Protein AF-A0A418RU78-F1 (afdb_monomer)

Solvent-accessible surface area (backbone atoms only — not comparable to full-atom values): 19069 Å² total; per-residue (Å²): 131,92,77,92,83,62,94,59,47,80,66,52,71,57,47,58,64,77,48,62,51,27,42,76,38,81,75,48,77,46,71,38,56,92,89,46,47,84,44,36,60,86,17,38,39,36,37,33,57,52,68,42,52,57,50,44,40,41,83,82,40,64,95,56,67,65,41,78,52,78,65,73,84,71,69,77,84,53,91,87,51,103,57,94,34,90,76,83,87,88,86,82,75,92,71,96,70,74,86,89,71,68,95,61,75,85,63,74,98,73,79,77,90,80,77,52,92,82,58,61,59,43,71,60,50,31,53,52,53,45,69,73,31,75,91,36,48,67,34,28,37,38,24,63,47,29,64,57,30,39,65,53,48,19,43,43,50,48,20,63,74,73,73,31,46,38,33,41,37,34,23,26,61,59,93,48,32,60,77,42,16,46,44,44,47,52,34,47,19,56,24,45,71,58,83,95,60,49,42,79,32,40,16,24,33,36,39,36,28,35,69,50,62,46,53,52,40,99,84,62,44,75,34,69,89,70,36,69,70,53,53,49,53,51,49,37,48,52,70,64,56,53,79,90,33,50,44,60,56,90,46,97,52,38,59,38,36,44,24,52,55,92,44,43,31,35,30,52,46,74,50,91,100,52,86,32,61,44,37,71,70,58,59,72,68,63,44,66,77,96,55,77,50,63,29,37,41,36,33,18,58,40,70,75,64,50,70,68,57,26,62,76,64,30,44,43,84,34,42,58,58,82,64,57,59,80,105

Radius of gyration: 24.52 Å; Cα contacts (8 Å, |Δi|>4): 554; chains: 1; bounding box: 68×53×75 Å

Secondary structure (DSSP, 8-state):
------TTHHHHHTGGGGSPPEEEEEEEEEEPPTTPPP---SEEEEES-HHHHHHHHHHHHTTT--EEE---------TTSSS-------------PPP---TTTTS-S---SS--TTPPPHHHHHHHHHHHHTT-TT-EEEES--TTTHHHHHHHHHHHHH----EEEEEE-STTIIIIIIHHHHHHHHEE--GGG-EE----EEEEEEEEEESB-TTS-B-GGG-HHHHHHHHHHHTT--TTTB--TT-SS-TTEEEE-SSEEEEE---TTS--EESHHHHHH---TTS--SEEEEEESEE-S-HHHHHHTTEEEEETTTTS---

Mean predicted aligned error: 7.84 Å

Structure (mmCIF, N/CA/C/O backbone):
data_AF-A0A418RU78-F1
#
_entry.id   AF-A0A418RU78-F1
#
loop_
_atom_site.group_PDB
_atom_site.id
_atom_site.type_symbol
_atom_site.label_atom_id
_atom_site.label_alt_id
_atom_site.label_comp_id
_atom_site.label_asym_id
_atom_site.label_entity_id
_atom_site.label_seq_id
_atom_site.pdbx_PDB_ins_code
_atom_site.Cartn_x
_atom_site.Cartn_y
_atom_site.Cartn_z
_atom_site.occupancy
_atom_site.B_iso_or_equiv
_atom_site.auth_seq_id
_atom_site.auth_comp_id
_atom_site.auth_asym_id
_atom_site.auth_atom_id
_atom_site.pdbx_PDB_model_num
ATOM 1 N N . MET A 1 1 ? -22.878 4.378 -14.594 1.00 43.06 1 MET A N 1
ATOM 2 C CA . MET A 1 1 ? -22.692 4.749 -13.176 1.00 43.06 1 MET A CA 1
ATOM 3 C C . MET A 1 1 ? -22.932 6.242 -13.030 1.00 43.06 1 MET A C 1
ATOM 5 O O . MET A 1 1 ? -22.489 6.966 -13.916 1.00 43.06 1 MET A O 1
ATOM 9 N N . PRO A 1 2 ? -23.653 6.705 -11.998 1.00 52.97 2 PRO A N 1
ATOM 10 C CA . PRO A 1 2 ? -23.765 8.133 -11.712 1.00 52.97 2 PRO A CA 1
ATOM 11 C C . PRO A 1 2 ? -22.375 8.720 -11.426 1.00 52.97 2 PRO A C 1
ATOM 13 O O . PRO A 1 2 ? -21.570 8.101 -10.734 1.00 52.97 2 PRO A O 1
ATOM 16 N N . THR A 1 3 ? -22.086 9.898 -11.975 1.00 66.50 3 THR A N 1
ATOM 17 C CA . THR A 1 3 ? -20.833 10.627 -11.750 1.00 66.50 3 THR A CA 1
ATOM 18 C C . THR A 1 3 ? -21.112 11.895 -10.951 1.00 66.50 3 THR A C 1
ATOM 20 O O . THR A 1 3 ? -21.934 12.724 -11.333 1.00 66.50 3 THR A O 1
ATOM 23 N N . LEU A 1 4 ? -20.413 12.061 -9.828 1.00 69.94 4 LEU A N 1
ATOM 24 C CA . LEU A 1 4 ? -20.423 13.309 -9.065 1.00 69.94 4 LEU A CA 1
ATOM 25 C C . LEU A 1 4 ? -19.479 14.312 -9.736 1.00 69.94 4 LEU A C 1
ATOM 27 O O . LEU A 1 4 ? -18.340 13.966 -10.054 1.00 69.94 4 LEU A O 1
ATOM 31 N N . THR A 1 5 ? -19.939 15.543 -9.953 1.00 73.69 5 THR A N 1
ATOM 32 C CA . THR A 1 5 ? -19.136 16.641 -10.515 1.00 73.69 5 THR A CA 1
ATOM 33 C C . THR A 1 5 ? -19.151 17.803 -9.532 1.00 73.69 5 THR A C 1
ATOM 35 O O . THR A 1 5 ? -20.220 18.191 -9.068 1.00 73.69 5 THR A O 1
ATOM 38 N N . TRP A 1 6 ? -17.981 18.349 -9.203 1.00 75.75 6 TRP A N 1
ATOM 39 C CA . TRP A 1 6 ? -17.829 19.488 -8.296 1.00 75.75 6 TRP A CA 1
ATOM 40 C C . TRP A 1 6 ? -16.687 20.397 -8.756 1.00 75.75 6 TRP A C 1
ATOM 42 O O . TRP A 1 6 ? -15.815 19.992 -9.530 1.00 75.75 6 TRP A O 1
ATOM 52 N N . VAL A 1 7 ? -16.702 21.649 -8.294 1.00 71.56 7 VAL A N 1
ATOM 53 C CA . VAL A 1 7 ? -15.685 22.649 -8.643 1.00 71.56 7 VAL A CA 1
ATOM 54 C C . VAL A 1 7 ? -14.315 22.185 -8.148 1.00 71.56 7 VAL A C 1
ATOM 56 O O . VAL A 1 7 ? -14.162 21.808 -6.992 1.00 71.56 7 VAL A O 1
ATOM 59 N N . GLY A 1 8 ? -13.315 22.214 -9.030 1.00 73.38 8 GLY A N 1
ATOM 60 C CA . GLY A 1 8 ? -11.949 21.796 -8.706 1.00 73.38 8 GLY A CA 1
ATOM 61 C C . GLY A 1 8 ? -11.668 20.306 -8.899 1.00 73.38 8 GLY A C 1
ATOM 62 O O . GLY A 1 8 ? -10.500 19.940 -8.857 1.00 73.38 8 GLY A O 1
ATOM 63 N N . LYS A 1 9 ? -12.673 19.466 -9.201 1.00 77.50 9 LYS A N 1
ATOM 64 C CA . LYS A 1 9 ? -12.473 18.029 -9.461 1.00 77.50 9 LYS A CA 1
ATOM 65 C C . LYS A 1 9 ? -11.350 17.779 -10.472 1.00 77.50 9 LYS A C 1
ATOM 67 O O . LYS A 1 9 ? -10.387 17.102 -10.140 1.00 77.50 9 LYS A O 1
ATOM 72 N N . ASP A 1 10 ? -11.411 18.410 -11.643 1.00 76.12 10 ASP A N 1
ATOM 73 C CA . ASP A 1 10 ? -10.406 18.227 -12.704 1.00 76.12 10 ASP A CA 1
ATOM 74 C C . ASP A 1 10 ? -9.008 18.728 -12.308 1.00 76.12 10 ASP A C 1
ATOM 76 O O . ASP A 1 10 ? -8.008 18.224 -12.810 1.00 76.12 10 ASP A O 1
ATOM 80 N N . LYS A 1 11 ? -8.922 19.696 -11.383 1.00 70.50 11 LYS A N 1
ATOM 81 C CA . LYS A 1 11 ? -7.637 20.175 -10.850 1.00 70.50 11 LYS A CA 1
ATOM 82 C C . LYS A 1 11 ? -7.008 19.169 -9.887 1.00 70.50 11 LYS A C 1
ATOM 84 O O . LYS A 1 11 ? -5.790 19.078 -9.829 1.00 70.50 11 LYS A O 1
ATOM 89 N N . VAL A 1 12 ? -7.828 18.427 -9.142 1.00 74.25 12 VAL A N 1
ATOM 90 C CA . VAL A 1 12 ? -7.367 17.426 -8.167 1.00 74.25 12 VAL A CA 1
ATOM 91 C C . VAL A 1 12 ? -7.086 16.079 -8.836 1.00 74.25 12 VAL A C 1
ATOM 93 O O . VAL A 1 12 ? -6.207 15.358 -8.378 1.00 74.25 12 VAL A O 1
ATOM 96 N N . VAL A 1 13 ? -7.765 15.758 -9.948 1.00 75.25 13 VAL A N 1
ATOM 97 C CA . VAL A 1 13 ? -7.607 14.476 -10.667 1.00 75.25 13 VAL A CA 1
ATOM 98 C C . VAL A 1 13 ? -6.154 14.175 -11.026 1.00 75.25 13 VAL A C 1
ATOM 100 O O . VAL A 1 13 ? -5.767 13.021 -10.929 1.00 75.25 13 VAL A O 1
ATOM 103 N N . ASN A 1 14 ? -5.349 15.181 -11.378 1.00 78.12 14 ASN A N 1
ATOM 104 C CA . ASN A 1 14 ? -3.932 14.977 -11.700 1.00 78.12 14 ASN A CA 1
ATOM 105 C C . ASN A 1 14 ? -2.986 15.344 -10.551 1.00 78.12 14 ASN A C 1
ATOM 107 O O . ASN A 1 14 ? -1.795 15.090 -10.658 1.00 78.12 14 ASN A O 1
ATOM 111 N N . HIS A 1 15 ? -3.481 15.912 -9.448 1.00 81.25 15 HIS A N 1
ATOM 112 C CA . HIS A 1 15 ? -2.612 16.397 -8.373 1.00 81.25 15 HIS A CA 1
ATOM 113 C C . HIS A 1 15 ? -1.796 15.272 -7.724 1.00 81.25 15 HIS A C 1
ATOM 115 O O . HIS A 1 15 ? -0.671 15.495 -7.291 1.00 81.25 15 HIS A O 1
ATOM 121 N N . HIS A 1 16 ? -2.315 14.037 -7.720 1.00 80.81 16 HIS A N 1
ATOM 122 C CA . HIS A 1 16 ? -1.546 12.891 -7.236 1.00 80.81 16 HIS A CA 1
ATOM 123 C C . HIS A 1 16 ? -0.235 12.691 -8.010 1.00 80.81 16 HIS A C 1
ATOM 125 O O . HIS A 1 16 ? 0.692 12.132 -7.438 1.00 80.81 16 HIS A O 1
ATOM 131 N N . GLN A 1 17 ? -0.130 13.127 -9.270 1.00 82.69 17 GLN A N 1
ATOM 132 C CA . GLN A 1 17 ? 1.089 12.996 -10.079 1.00 82.69 17 GLN A CA 1
ATOM 133 C C . GLN A 1 17 ? 2.238 13.859 -9.541 1.00 82.69 17 GLN A C 1
ATOM 135 O O . GLN A 1 17 ? 3.401 13.523 -9.753 1.00 82.69 17 GLN A O 1
ATOM 140 N N . ASP A 1 18 ? 1.913 14.930 -8.813 1.00 85.75 18 ASP A N 1
ATOM 141 C CA . ASP A 1 18 ? 2.891 15.815 -8.179 1.00 85.75 18 ASP A CA 1
ATOM 142 C C . ASP A 1 18 ? 3.356 15.283 -6.811 1.00 85.75 18 ASP A C 1
ATOM 144 O O . ASP A 1 18 ? 4.341 15.769 -6.254 1.00 85.75 18 ASP A O 1
ATOM 148 N N . VAL A 1 19 ? 2.652 14.291 -6.250 1.00 90.38 19 VAL A N 1
ATOM 149 C CA . VAL A 1 19 ? 2.972 13.704 -4.945 1.00 90.38 19 VAL A CA 1
ATOM 150 C C . VAL A 1 19 ? 4.076 12.659 -5.125 1.00 90.38 19 VAL A C 1
ATOM 152 O O . VAL A 1 19 ? 3.855 11.653 -5.813 1.00 90.38 19 VAL A O 1
ATOM 155 N N . PRO A 1 20 ? 5.256 12.841 -4.506 1.00 92.19 20 PRO A N 1
ATOM 156 C CA . PRO A 1 20 ? 6.337 11.879 -4.623 1.00 92.19 20 PRO A CA 1
ATOM 157 C C . PRO A 1 20 ? 5.942 10.561 -3.959 1.00 92.19 20 PRO A C 1
ATOM 159 O O . PRO A 1 20 ? 5.418 10.532 -2.845 1.00 92.19 20 PRO A O 1
ATOM 162 N N . PHE A 1 21 ? 6.248 9.448 -4.619 1.00 94.75 21 PHE A N 1
ATOM 163 C CA . PHE A 1 21 ? 6.181 8.155 -3.957 1.00 94.75 21 PHE A CA 1
ATOM 164 C C . PHE A 1 21 ? 7.319 8.057 -2.938 1.00 94.75 21 PHE A C 1
ATOM 166 O O . PHE A 1 21 ? 8.500 8.118 -3.302 1.00 94.75 21 PHE A O 1
ATOM 173 N N . LYS A 1 22 ? 6.950 7.874 -1.671 1.00 95.75 22 LYS A N 1
ATOM 174 C CA . LYS A 1 22 ? 7.872 7.620 -0.564 1.00 95.75 22 LYS A CA 1
ATOM 175 C C . LYS A 1 22 ? 7.709 6.203 -0.040 1.00 95.75 22 LYS A C 1
ATOM 177 O O . LYS A 1 22 ? 6.658 5.588 -0.195 1.00 95.75 22 LYS A O 1
ATOM 182 N N . VAL A 1 23 ? 8.753 5.662 0.564 1.00 95.31 23 VAL A N 1
ATOM 183 C CA . VAL A 1 23 ? 8.704 4.314 1.145 1.00 95.31 23 VAL A CA 1
ATOM 184 C C . VAL A 1 23 ? 8.006 4.331 2.502 1.00 95.31 23 VAL A C 1
ATOM 186 O O . VAL A 1 23 ? 8.159 5.289 3.253 1.00 95.31 23 VAL A O 1
ATOM 189 N N . LEU A 1 24 ? 7.280 3.267 2.851 1.00 95.81 24 LEU A N 1
ATOM 190 C CA . LEU A 1 24 ? 6.833 3.061 4.232 1.00 95.81 24 LEU A CA 1
ATOM 191 C C . LEU A 1 24 ? 7.967 2.407 5.026 1.00 95.81 24 LEU A C 1
ATOM 193 O O . LEU A 1 24 ? 8.438 1.331 4.656 1.00 95.81 24 LEU A O 1
ATOM 197 N N . ARG A 1 25 ? 8.404 3.044 6.113 1.00 95.12 25 ARG A N 1
ATOM 198 C CA . ARG A 1 25 ? 9.405 2.494 7.033 1.00 95.12 25 ARG A CA 1
ATOM 199 C C . ARG A 1 25 ? 8.704 1.792 8.192 1.00 95.12 25 ARG A C 1
ATOM 201 O O . ARG A 1 25 ? 7.966 2.457 8.912 1.00 95.12 25 ARG A O 1
ATOM 208 N N . PRO A 1 26 ? 8.881 0.474 8.374 1.00 95.81 26 PRO A N 1
ATOM 209 C CA . PRO A 1 26 ? 8.340 -0.213 9.539 1.00 95.81 26 PRO A CA 1
ATOM 210 C C . PRO A 1 26 ? 9.103 0.222 10.795 1.00 95.81 26 PRO A C 1
ATOM 212 O O . PRO A 1 26 ? 10.327 0.122 10.835 1.00 95.81 26 PRO A O 1
ATOM 215 N N . GLU A 1 27 ? 8.384 0.674 11.819 1.00 97.56 27 GLU A N 1
ATOM 216 C CA . GLU A 1 27 ? 8.967 1.095 13.101 1.00 97.56 27 GLU A CA 1
ATOM 217 C C . GLU A 1 27 ? 8.737 0.057 14.198 1.00 97.56 27 GLU A C 1
ATOM 219 O O . GLU A 1 27 ? 9.629 -0.248 14.989 1.00 97.56 27 GLU A O 1
ATOM 224 N N . SER A 1 28 ? 7.522 -0.491 14.276 1.00 97.94 28 SER A N 1
ATOM 225 C CA . SER A 1 28 ? 7.179 -1.479 15.296 1.00 97.94 28 SER A CA 1
ATOM 226 C C . SER A 1 28 ? 6.042 -2.390 14.858 1.00 97.94 28 SER A C 1
ATOM 228 O O . SER A 1 28 ? 5.230 -2.040 14.006 1.00 97.94 28 SER A O 1
ATOM 230 N N . HIS A 1 29 ? 5.992 -3.560 15.485 1.00 98.12 29 HIS A N 1
ATOM 231 C CA . HIS A 1 29 ? 4.898 -4.511 15.379 1.00 98.12 29 HIS A CA 1
ATOM 232 C C . HIS A 1 29 ? 4.256 -4.679 16.755 1.00 98.12 29 HIS A C 1
ATOM 234 O O . HIS A 1 29 ? 4.966 -4.752 17.764 1.00 98.12 29 HIS A O 1
ATOM 240 N N . PHE A 1 30 ? 2.930 -4.751 16.806 1.00 98.44 30 PHE A N 1
ATOM 241 C CA . PHE A 1 30 ? 2.191 -5.014 18.031 1.00 98.44 30 PHE A CA 1
ATOM 242 C C . PHE A 1 30 ? 1.217 -6.171 17.840 1.00 98.44 30 PHE A C 1
ATOM 244 O O . PHE A 1 30 ? 0.259 -6.053 17.077 1.00 98.44 30 PHE A O 1
ATOM 251 N N . ASP A 1 31 ? 1.423 -7.241 18.602 1.00 98.06 31 ASP A N 1
ATOM 252 C CA . ASP A 1 31 ? 0.522 -8.387 18.695 1.00 98.06 31 ASP A CA 1
ATOM 253 C C . ASP A 1 31 ? -0.291 -8.357 19.989 1.00 98.06 31 ASP A C 1
ATOM 255 O O . ASP A 1 31 ? 0.160 -7.881 21.036 1.00 98.06 31 ASP A O 1
ATOM 259 N N . ALA A 1 32 ? -1.485 -8.942 19.933 1.00 97.25 32 ALA A N 1
ATOM 260 C CA . ALA A 1 32 ? -2.265 -9.209 21.126 1.00 97.25 32 ALA A CA 1
ATOM 261 C C . ALA A 1 32 ? -1.512 -10.118 22.118 1.00 97.25 32 ALA A C 1
ATOM 263 O O . ALA A 1 32 ? -0.831 -11.058 21.701 1.00 97.25 32 ALA A O 1
ATOM 264 N N . PRO A 1 33 ? -1.688 -9.914 23.439 1.00 96.06 33 PRO A N 1
ATOM 265 C CA . PRO A 1 33 ? -1.160 -10.827 24.448 1.00 96.06 33 PRO A CA 1
ATOM 266 C C . PRO A 1 33 ? -1.612 -12.276 24.223 1.00 96.06 33 PRO A C 1
ATOM 268 O O . PRO A 1 33 ? -2.732 -12.519 23.762 1.00 96.06 33 PRO A O 1
ATOM 271 N N . GLU A 1 34 ? -0.781 -13.245 24.611 1.00 94.50 34 GLU A N 1
ATOM 272 C CA . GLU A 1 34 ? -1.108 -14.669 24.494 1.00 94.50 34 GLU A CA 1
ATOM 273 C C . GLU A 1 34 ? -2.451 -14.997 25.174 1.00 94.50 34 GLU A C 1
ATOM 275 O O . GLU A 1 34 ? -2.742 -14.543 26.282 1.00 94.50 34 GLU A O 1
ATOM 280 N N . GLY A 1 35 ? -3.286 -15.783 24.491 1.00 92.44 35 GLY A N 1
ATOM 281 C CA . GLY A 1 35 ? -4.627 -16.140 24.963 1.00 92.44 35 GLY A CA 1
ATOM 282 C C . GLY A 1 35 ? -5.706 -15.080 24.712 1.00 92.44 35 GLY A C 1
ATOM 283 O O . GLY A 1 35 ? -6.854 -15.293 25.106 1.00 92.44 35 GLY A O 1
ATOM 284 N N . SER A 1 36 ? -5.376 -13.965 24.050 1.00 94.19 36 SER A N 1
ATOM 285 C CA . SER A 1 36 ? -6.378 -13.015 23.548 1.00 94.19 36 SER A CA 1
ATOM 286 C C . SER A 1 36 ? -7.269 -13.649 22.468 1.00 94.19 36 SER A C 1
ATOM 288 O O . SER A 1 36 ? -6.851 -14.614 21.820 1.00 94.19 36 SER A O 1
ATOM 290 N N . PRO A 1 37 ? -8.488 -13.121 22.240 1.00 94.44 37 PRO A N 1
ATOM 291 C CA . PRO A 1 37 ? -9.333 -13.567 21.137 1.00 94.44 37 PRO A CA 1
ATOM 292 C C . PRO A 1 37 ? -8.608 -13.493 19.789 1.00 94.44 37 PRO A C 1
ATOM 294 O O . PRO A 1 37 ? -7.774 -12.617 19.563 1.00 94.44 37 PRO A O 1
ATOM 297 N N . VAL A 1 38 ? -8.944 -14.402 18.874 1.00 95.62 38 VAL A N 1
ATOM 298 C CA . VAL A 1 38 ? -8.463 -14.309 17.490 1.00 95.62 38 VAL A CA 1
ATOM 299 C C . VAL A 1 38 ? -9.147 -13.119 16.820 1.00 95.62 38 VAL A C 1
ATOM 301 O O . VAL A 1 38 ? -10.363 -12.970 16.913 1.00 95.62 38 VAL A O 1
ATOM 304 N N . ASN A 1 39 ? -8.365 -12.291 16.136 1.00 97.62 39 ASN A N 1
ATOM 305 C CA . ASN A 1 39 ? -8.850 -11.171 15.338 1.00 97.62 39 ASN A CA 1
ATOM 306 C C . ASN A 1 39 ? -7.898 -10.949 14.153 1.00 97.62 39 ASN A C 1
ATOM 308 O O . ASN A 1 39 ? -6.926 -11.691 13.986 1.00 97.62 39 ASN A O 1
ATOM 312 N N . SER A 1 40 ? -8.173 -9.939 13.333 1.00 97.19 40 SER A N 1
ATOM 313 C CA . SER A 1 40 ? -7.387 -9.667 12.138 1.00 97.19 40 SER A CA 1
ATOM 314 C C . SER A 1 40 ? -5.944 -9.272 12.447 1.00 97.19 40 SER A C 1
ATOM 316 O O . SER A 1 40 ? -5.643 -8.574 13.419 1.00 97.19 40 SER A O 1
ATOM 318 N N . THR A 1 41 ? -5.048 -9.721 11.574 1.00 96.06 41 THR A N 1
ATOM 319 C CA . THR A 1 41 ? -3.624 -9.378 11.559 1.00 96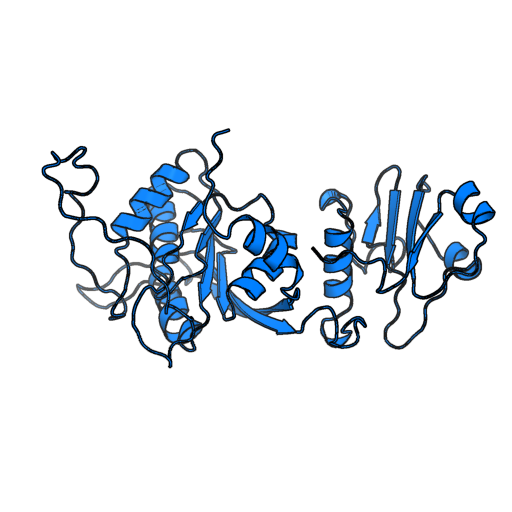.06 41 THR A CA 1
ATOM 320 C C . THR A 1 41 ? -3.275 -8.648 10.261 1.00 96.06 41 THR A C 1
ATOM 322 O O . THR A 1 41 ? -4.065 -8.615 9.309 1.00 96.06 41 THR A O 1
ATOM 325 N N . GLY A 1 42 ? -2.098 -8.018 10.217 1.00 95.44 42 GLY A N 1
ATOM 326 C CA . GLY A 1 42 ? -1.679 -7.204 9.071 1.00 95.44 42 GLY A CA 1
ATOM 327 C C . GLY A 1 42 ? -2.475 -5.903 8.933 1.00 95.44 42 GLY A C 1
ATOM 328 O O . GLY A 1 42 ? -2.659 -5.406 7.819 1.00 95.44 42 GLY A O 1
ATOM 329 N N . ASN A 1 43 ? -2.990 -5.381 10.050 1.00 98.44 43 ASN A N 1
ATOM 330 C CA . ASN A 1 43 ? -3.511 -4.021 10.119 1.00 98.44 43 ASN A CA 1
ATOM 331 C C . ASN A 1 43 ? -2.355 -3.016 10.120 1.00 98.44 43 ASN A C 1
ATOM 333 O O . ASN A 1 43 ? -1.247 -3.350 10.540 1.00 98.44 43 ASN A O 1
ATOM 337 N N . ARG A 1 44 ? -2.607 -1.779 9.684 1.00 98.56 44 ARG A N 1
ATOM 338 C CA . ARG A 1 44 ? -1.560 -0.752 9.590 1.00 98.56 44 ARG A CA 1
ATOM 339 C C . ARG A 1 44 ? -1.957 0.551 10.256 1.00 98.56 44 ARG A C 1
ATOM 341 O O . ARG A 1 44 ? -3.093 1.001 10.118 1.00 98.56 44 ARG A O 1
ATOM 348 N N . ILE A 1 45 ? -0.987 1.171 10.916 1.00 98.62 45 ILE A N 1
ATOM 349 C CA . ILE A 1 45 ? -1.025 2.575 11.325 1.00 98.62 45 ILE A CA 1
ATOM 350 C C . ILE A 1 45 ? 0.187 3.250 10.694 1.00 98.62 45 ILE A C 1
ATOM 352 O O . ILE A 1 45 ? 1.303 2.758 10.833 1.00 98.62 45 ILE A O 1
ATOM 356 N N . ILE A 1 46 ? -0.030 4.337 9.966 1.00 98.56 46 ILE A N 1
ATOM 357 C CA . ILE A 1 46 ? 1.012 5.057 9.238 1.00 98.56 46 ILE A CA 1
ATOM 358 C C . ILE A 1 46 ? 1.075 6.476 9.781 1.00 98.56 46 ILE A C 1
ATOM 360 O O . ILE A 1 46 ? 0.082 7.201 9.744 1.00 98.56 46 ILE A O 1
ATOM 364 N N . HIS A 1 47 ? 2.249 6.864 10.267 1.00 98.19 47 HIS A N 1
ATOM 365 C CA . HIS A 1 47 ? 2.544 8.223 10.687 1.00 98.19 47 HIS A CA 1
ATOM 366 C C . HIS A 1 47 ? 3.192 9.017 9.558 1.00 98.19 47 HIS A C 1
ATOM 368 O O . HIS A 1 47 ? 4.305 8.709 9.122 1.00 98.19 47 HIS A O 1
ATOM 374 N N . GLY A 1 48 ? 2.496 10.048 9.092 1.00 95.81 48 GLY A N 1
ATOM 375 C CA . GLY A 1 48 ? 3.015 10.998 8.116 1.00 95.81 48 GLY A CA 1
ATOM 376 C C . GLY A 1 48 ? 1.918 11.664 7.300 1.00 95.81 48 GLY A C 1
ATOM 377 O O . GLY A 1 48 ? 0.734 11.517 7.594 1.00 95.81 48 GLY A O 1
ATOM 378 N N . ASP A 1 49 ? 2.326 12.412 6.276 1.00 93.75 49 ASP A N 1
ATOM 379 C CA . ASP A 1 49 ? 1.391 13.125 5.410 1.00 93.75 49 ASP A CA 1
ATOM 380 C C . ASP A 1 49 ? 0.419 12.166 4.704 1.00 93.75 49 ASP A C 1
ATOM 382 O O . ASP A 1 49 ? 0.800 11.099 4.213 1.00 93.75 49 ASP A O 1
ATOM 386 N N . ASN A 1 50 ? -0.846 12.577 4.621 1.00 92.12 50 ASN A N 1
ATOM 387 C CA . ASN A 1 50 ? -1.917 11.742 4.091 1.00 92.12 50 ASN A CA 1
ATOM 388 C C . ASN A 1 50 ? -1.720 11.407 2.614 1.00 92.12 50 ASN A C 1
ATOM 390 O O . ASN A 1 50 ? -1.949 10.267 2.214 1.00 92.12 50 ASN A O 1
ATOM 394 N N . LEU A 1 51 ? -1.318 12.377 1.789 1.00 91.25 51 LEU A N 1
ATOM 395 C CA . LEU A 1 51 ? -1.131 12.148 0.358 1.00 91.25 51 LEU A CA 1
ATOM 396 C C . LEU A 1 51 ? 0.086 11.263 0.115 1.00 91.25 51 LEU A C 1
ATOM 398 O O . LEU A 1 51 ? 0.000 10.342 -0.697 1.00 91.25 51 LEU A O 1
ATOM 402 N N . GLU A 1 52 ? 1.178 11.496 0.842 1.00 94.44 52 GLU A N 1
ATOM 403 C CA . GLU A 1 52 ? 2.378 10.659 0.767 1.00 94.44 52 GLU A CA 1
ATOM 404 C C . GLU A 1 52 ? 2.071 9.215 1.191 1.00 94.44 52 GLU A C 1
ATOM 406 O O . GLU A 1 52 ? 2.370 8.285 0.448 1.00 94.44 52 GLU A O 1
ATOM 411 N N . ALA A 1 53 ? 1.381 9.013 2.316 1.00 96.19 53 ALA A N 1
ATOM 412 C CA . ALA A 1 53 ? 0.981 7.687 2.787 1.00 96.19 53 ALA A CA 1
ATOM 413 C C . ALA A 1 53 ? 0.041 6.969 1.807 1.00 96.19 53 ALA A C 1
ATOM 415 O O . ALA A 1 53 ? 0.256 5.800 1.479 1.00 96.19 53 ALA A O 1
ATOM 416 N N . LEU A 1 54 ? -0.981 7.664 1.295 1.00 94.81 54 LEU A N 1
ATOM 417 C CA . LEU A 1 54 ? -1.891 7.117 0.286 1.00 94.81 54 LEU A CA 1
ATOM 418 C C . LEU A 1 54 ? -1.138 6.714 -0.985 1.00 94.81 54 LEU A C 1
ATOM 420 O O . LEU A 1 54 ? -1.426 5.663 -1.560 1.00 94.81 54 LEU A O 1
ATOM 424 N N . LYS A 1 55 ? -0.145 7.509 -1.393 1.00 93.75 55 LYS A N 1
ATOM 425 C CA . LYS A 1 55 ? 0.721 7.208 -2.533 1.00 93.75 55 LYS A CA 1
ATOM 426 C C . LYS A 1 55 ? 1.524 5.932 -2.320 1.00 93.75 55 LYS A C 1
ATOM 428 O O . LYS A 1 55 ? 1.572 5.079 -3.207 1.00 93.75 55 LYS A O 1
ATOM 433 N N . SER A 1 56 ? 2.118 5.789 -1.139 1.00 95.31 56 SER A N 1
ATOM 434 C CA . SER A 1 56 ? 2.931 4.635 -0.757 1.00 95.31 56 SER A CA 1
ATOM 435 C C . SER A 1 56 ? 2.138 3.330 -0.685 1.00 95.31 56 SER A C 1
ATOM 437 O O . SER A 1 56 ? 2.710 2.254 -0.847 1.00 95.31 56 SER A O 1
ATOM 439 N N . LEU A 1 57 ? 0.825 3.405 -0.452 1.00 95.44 57 LEU A N 1
ATOM 440 C CA . LEU A 1 57 ? -0.057 2.240 -0.356 1.00 95.44 57 LEU A CA 1
ATOM 441 C C . LEU A 1 57 ? -0.448 1.647 -1.716 1.00 95.44 57 LEU A C 1
ATOM 443 O O . LEU A 1 57 ? -0.865 0.489 -1.760 1.00 95.44 57 LEU A O 1
ATOM 447 N N . LEU A 1 58 ? -0.323 2.403 -2.813 1.00 93.38 58 LEU A N 1
ATOM 448 C CA . LEU A 1 58 ? -0.803 1.997 -4.139 1.00 93.38 58 LEU A CA 1
ATOM 449 C C . LEU A 1 58 ? -0.274 0.623 -4.600 1.00 93.38 58 LEU A C 1
ATOM 451 O O . LEU A 1 58 ? -1.114 -0.218 -4.928 1.00 93.38 58 LEU A O 1
ATOM 455 N N . PRO A 1 59 ? 1.040 0.313 -4.515 1.00 90.94 59 PRO A N 1
ATOM 456 C CA . PRO A 1 59 ? 1.567 -0.982 -4.947 1.00 90.94 59 PRO A CA 1
ATOM 457 C C . PRO A 1 59 ? 0.892 -2.193 -4.308 1.00 90.94 59 PRO A C 1
ATOM 459 O O . PRO A 1 59 ? 0.752 -3.249 -4.923 1.00 90.94 59 PRO A O 1
ATOM 462 N N . GLU A 1 60 ? 0.447 -2.045 -3.062 1.00 91.19 60 GLU A N 1
ATOM 463 C CA . GLU A 1 60 ? -0.139 -3.142 -2.308 1.00 91.19 60 GLU A CA 1
ATOM 464 C C . GLU A 1 60 ? -1.669 -3.111 -2.291 1.00 91.19 60 GLU A C 1
ATOM 466 O O . GLU A 1 60 ? -2.288 -4.178 -2.294 1.00 91.19 60 GLU A O 1
ATOM 471 N N . PHE A 1 61 ? -2.294 -1.931 -2.288 1.00 93.88 61 PHE A N 1
ATOM 472 C CA . PHE A 1 61 ? -3.722 -1.766 -1.993 1.00 93.88 61 PHE A CA 1
ATOM 473 C C . PHE A 1 61 ? -4.556 -1.155 -3.123 1.00 93.88 61 PHE A C 1
ATOM 475 O O . PHE A 1 61 ? -5.773 -1.025 -2.948 1.00 93.88 61 PHE A O 1
ATOM 482 N N . GLU A 1 62 ? -3.968 -0.822 -4.278 1.00 91.44 62 GLU A N 1
ATOM 483 C CA . GLU A 1 62 ? -4.735 -0.346 -5.434 1.00 91.44 62 GLU A CA 1
ATOM 484 C C . GLU A 1 62 ? -5.873 -1.325 -5.778 1.00 91.44 62 GLU A C 1
ATOM 486 O O . GLU A 1 62 ? -5.678 -2.534 -5.911 1.00 91.44 62 GLU A O 1
ATOM 491 N N . GLY A 1 63 ? -7.101 -0.801 -5.846 1.00 91.44 63 GLY A N 1
ATOM 492 C CA . GLY A 1 63 ? -8.307 -1.584 -6.130 1.00 91.44 63 GLY A CA 1
ATOM 493 C C . GLY A 1 63 ? -8.748 -2.561 -5.029 1.00 91.44 63 GLY A C 1
ATOM 494 O O . GLY A 1 63 ? -9.739 -3.263 -5.226 1.00 91.44 63 GLY A O 1
ATOM 495 N N . LYS A 1 64 ? -8.060 -2.621 -3.877 1.00 93.19 64 LYS A N 1
ATOM 496 C CA . LYS A 1 64 ? -8.359 -3.575 -2.786 1.00 93.19 64 LYS A CA 1
ATOM 497 C C . LYS A 1 64 ? -9.104 -2.963 -1.599 1.00 93.19 64 LYS A C 1
ATOM 499 O O . LYS A 1 64 ? -9.669 -3.707 -0.801 1.00 93.19 64 LYS A O 1
ATOM 504 N N . VAL A 1 65 ? -9.105 -1.637 -1.455 1.00 94.50 65 VAL A N 1
ATOM 505 C CA . VAL A 1 65 ? -9.804 -0.946 -0.357 1.00 94.50 65 VAL A CA 1
ATOM 506 C C . VAL A 1 65 ? -11.318 -0.999 -0.576 1.00 94.50 65 VAL A C 1
ATOM 508 O O . VAL A 1 65 ? -11.814 -0.600 -1.627 1.00 94.50 65 VAL A O 1
ATOM 511 N N . ASN A 1 66 ? -12.059 -1.485 0.422 1.00 93.75 66 ASN A N 1
ATOM 512 C CA . ASN A 1 66 ? -13.509 -1.679 0.337 1.00 93.75 66 ASN A CA 1
ATOM 513 C C . ASN A 1 66 ? -14.304 -0.519 0.940 1.00 93.75 66 ASN A C 1
ATOM 515 O O . ASN A 1 66 ? -15.409 -0.233 0.489 1.00 93.75 66 ASN A O 1
ATOM 519 N N . CYS A 1 67 ? -13.754 0.139 1.959 1.00 91.62 67 CYS A N 1
ATOM 520 C CA . CYS A 1 67 ? -14.367 1.289 2.608 1.00 91.62 67 CYS A CA 1
ATOM 521 C C . CYS A 1 67 ? -13.299 2.348 2.855 1.00 91.62 67 CYS A C 1
ATOM 523 O O . CYS A 1 67 ? -12.262 2.046 3.438 1.00 91.62 67 CYS A O 1
ATOM 525 N N . ILE A 1 68 ? -13.576 3.583 2.444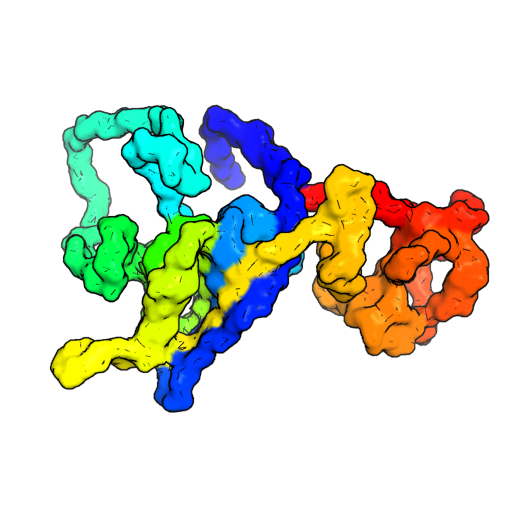 1.00 91.06 68 ILE A N 1
ATOM 526 C CA . ILE A 1 68 ? -12.782 4.752 2.812 1.00 91.06 68 ILE A CA 1
ATOM 527 C C . ILE A 1 68 ? -13.670 5.622 3.695 1.00 91.06 68 ILE A C 1
ATOM 529 O O . ILE A 1 68 ? -14.687 6.136 3.228 1.00 91.06 68 ILE A O 1
ATOM 533 N N . TYR A 1 69 ? -13.303 5.753 4.965 1.00 85.44 69 TYR A N 1
ATOM 534 C CA . TYR A 1 69 ? -13.908 6.719 5.873 1.00 85.44 69 TYR A CA 1
ATOM 535 C C . TYR A 1 69 ? -12.974 7.923 5.980 1.00 85.44 69 TYR A C 1
ATOM 537 O O . TYR A 1 69 ? -11.775 7.754 6.165 1.00 85.44 69 TYR A O 1
ATOM 545 N N . ILE A 1 70 ? -13.510 9.132 5.830 1.00 82.81 70 ILE A N 1
ATOM 546 C CA . ILE A 1 70 ? -12.742 10.367 5.990 1.00 82.81 70 ILE A CA 1
ATOM 547 C C . ILE A 1 70 ? -13.534 11.346 6.847 1.00 82.81 70 ILE A C 1
ATOM 549 O O . ILE A 1 70 ? -14.706 11.610 6.579 1.00 82.81 70 ILE A O 1
ATOM 553 N N . ASP A 1 71 ? -12.874 11.897 7.858 1.00 79.56 71 ASP A N 1
ATOM 554 C CA . ASP A 1 71 ? -13.362 13.029 8.642 1.00 79.56 71 ASP A CA 1
ATOM 555 C C . ASP A 1 71 ? -12.249 14.077 8.756 1.00 79.56 71 ASP A C 1
ATOM 557 O O . ASP A 1 71 ? -11.559 14.160 9.772 1.00 79.56 71 ASP A O 1
ATOM 561 N N . PRO A 1 72 ? -11.994 14.833 7.678 1.00 71.62 72 PRO A N 1
ATOM 562 C CA . PRO A 1 72 ? -10.950 15.842 7.698 1.00 71.62 72 PRO A CA 1
ATOM 563 C C . PRO A 1 72 ? -11.328 17.002 8.635 1.00 71.62 72 PRO A C 1
ATOM 565 O O . PRO A 1 72 ? -12.513 17.320 8.784 1.00 71.62 72 PRO A O 1
ATOM 568 N N . PRO A 1 73 ? -10.342 17.675 9.255 1.00 64.06 73 PRO A N 1
ATOM 569 C CA . PRO A 1 73 ? -10.607 18.854 10.065 1.00 64.06 73 PRO A CA 1
ATOM 570 C C . PRO A 1 73 ? -11.163 19.969 9.171 1.00 64.06 73 PRO A C 1
ATOM 572 O O . PRO A 1 73 ? -10.555 20.343 8.169 1.00 64.06 73 PRO A O 1
ATOM 575 N N . TYR A 1 74 ? -12.330 20.501 9.529 1.00 57.12 74 TYR A N 1
ATOM 576 C CA . TYR A 1 74 ? -12.944 21.629 8.832 1.00 57.12 74 TYR A CA 1
ATOM 577 C C . TYR A 1 74 ? -13.053 22.846 9.754 1.00 57.12 74 TYR A C 1
ATOM 579 O O . TYR A 1 74 ? -13.583 22.741 10.861 1.00 57.12 74 TYR A O 1
ATOM 587 N N . ASN A 1 75 ? -12.693 24.019 9.220 1.00 51.25 75 ASN A N 1
ATOM 588 C CA . ASN A 1 75 ? -13.155 25.331 9.683 1.00 51.25 75 ASN A CA 1
ATOM 589 C C . ASN A 1 75 ? -12.800 25.685 11.144 1.00 51.25 75 ASN A C 1
ATOM 591 O O . ASN A 1 75 ? -13.624 26.235 11.877 1.00 51.25 75 ASN A O 1
ATOM 595 N N . THR A 1 76 ? -11.580 25.372 11.575 1.00 54.09 76 THR A N 1
ATOM 596 C CA . THR A 1 76 ? -11.032 25.743 12.886 1.00 54.09 76 THR A CA 1
ATOM 597 C C . THR A 1 76 ? -10.546 27.194 12.929 1.00 54.09 76 THR A C 1
ATOM 599 O O . THR A 1 76 ? -10.497 27.784 14.008 1.00 54.09 76 THR A O 1
ATOM 602 N N . GLY A 1 77 ? -10.208 27.785 11.771 1.00 49.84 77 GLY A N 1
ATOM 603 C CA . GLY A 1 77 ? -9.689 29.154 11.672 1.00 49.84 77 GLY A CA 1
ATOM 604 C C . GLY A 1 77 ? -8.296 29.333 12.288 1.00 49.84 77 GLY A C 1
ATOM 605 O O . GLY A 1 77 ? -7.859 30.466 12.489 1.00 49.84 77 GLY A O 1
ATOM 606 N N . ASN A 1 78 ? -7.613 28.231 12.613 1.00 53.88 78 ASN A N 1
ATOM 607 C CA . ASN A 1 78 ? -6.286 28.223 13.215 1.00 53.88 78 ASN A CA 1
ATOM 608 C C . ASN A 1 78 ? -5.209 28.073 12.134 1.00 53.88 78 ASN A C 1
ATOM 610 O O . ASN A 1 78 ? -5.006 26.992 11.594 1.00 53.88 78 ASN A O 1
ATOM 614 N N . GLU A 1 79 ? -4.435 29.133 11.896 1.00 51.72 79 GLU A N 1
ATOM 615 C CA . GLU A 1 79 ? -3.295 29.119 10.958 1.00 51.72 79 GLU A CA 1
ATOM 616 C C . GLU A 1 79 ? -2.096 28.275 11.446 1.00 51.72 79 GLU A C 1
ATOM 618 O O . GLU A 1 79 ? -1.126 28.098 10.715 1.00 51.72 79 GLU A O 1
ATOM 623 N N . GLY A 1 80 ? -2.143 27.769 12.684 1.00 53.22 80 GLY A N 1
ATOM 624 C CA . GLY A 1 80 ? -1.109 26.914 13.281 1.00 53.22 80 GLY A CA 1
ATOM 625 C C . GLY A 1 80 ? -1.397 25.410 13.223 1.00 53.22 80 GLY A C 1
ATOM 626 O O . GLY A 1 80 ? -0.679 24.649 13.864 1.00 53.22 80 GLY A O 1
ATOM 627 N N . TRP A 1 81 ? -2.462 24.987 12.536 1.00 51.69 81 TRP A N 1
ATOM 628 C CA . TRP A 1 81 ? -2.842 23.577 12.387 1.00 51.69 81 TRP A CA 1
ATOM 629 C C . TRP A 1 81 ? -2.112 22.934 11.189 1.00 51.69 81 TRP A C 1
ATOM 631 O O . TRP A 1 81 ? -1.777 23.630 10.231 1.00 51.69 81 TRP A O 1
ATOM 641 N N . ALA A 1 82 ? -1.891 21.613 11.192 1.00 52.94 82 ALA A N 1
ATOM 642 C CA . ALA A 1 82 ? -1.180 20.908 10.108 1.00 52.94 82 ALA A CA 1
ATOM 643 C C . ALA A 1 82 ? -1.936 20.864 8.757 1.00 52.94 82 ALA A C 1
ATOM 645 O O . ALA A 1 82 ? -1.399 20.432 7.741 1.00 52.94 82 ALA A O 1
ATOM 646 N N . TYR A 1 83 ? -3.178 21.348 8.725 1.00 49.34 83 TYR A N 1
ATOM 647 C CA . TYR A 1 83 ? -4.092 21.311 7.588 1.00 49.34 83 TYR A CA 1
ATOM 648 C C . TYR A 1 83 ? -4.590 22.727 7.294 1.00 49.34 83 TYR A C 1
ATOM 650 O O . TYR A 1 83 ? -5.063 23.421 8.191 1.00 49.34 83 TYR A O 1
ATOM 658 N N . ASN A 1 84 ? -4.529 23.151 6.030 1.00 54.59 84 ASN A N 1
ATOM 659 C CA . ASN A 1 84 ? -5.123 24.417 5.603 1.00 54.59 84 ASN A CA 1
ATOM 660 C C . ASN A 1 84 ? -6.640 24.242 5.421 1.00 54.59 84 ASN A C 1
ATOM 662 O O . ASN A 1 84 ? -7.086 23.645 4.441 1.00 54.59 84 ASN A O 1
ATOM 666 N N . ASP A 1 85 ? -7.423 24.766 6.363 1.00 57.91 85 ASP A N 1
ATOM 667 C CA . ASP A 1 85 ? -8.880 24.606 6.437 1.00 57.91 85 ASP A CA 1
ATOM 668 C C . ASP A 1 85 ? -9.663 25.905 6.153 1.00 57.91 85 ASP A C 1
ATOM 670 O O . ASP A 1 85 ? -10.862 25.993 6.431 1.00 57.91 85 ASP A O 1
ATOM 674 N N . ALA A 1 86 ? -9.006 26.904 5.549 1.00 54.66 86 ALA A N 1
ATOM 675 C CA . ALA A 1 86 ? -9.523 28.265 5.372 1.00 54.66 86 ALA A CA 1
ATOM 676 C C . ALA A 1 86 ? -10.683 28.410 4.360 1.00 54.66 86 ALA A C 1
ATOM 678 O O . ALA A 1 86 ? -11.139 29.527 4.099 1.00 54.66 86 ALA A O 1
ATOM 679 N N . VAL A 1 87 ? -11.169 27.320 3.751 1.00 51.12 87 VAL A N 1
ATOM 680 C CA . VAL A 1 87 ? -12.217 27.377 2.722 1.00 51.12 87 VAL A CA 1
ATOM 681 C C . VAL A 1 87 ? -13.319 26.356 2.990 1.00 51.12 87 VAL A C 1
ATOM 683 O O . VAL A 1 87 ? -13.155 25.164 2.749 1.00 51.12 87 VAL A O 1
ATOM 686 N N . VAL A 1 88 ? -14.497 26.852 3.373 1.00 50.16 88 VAL A N 1
ATOM 687 C CA . VAL A 1 88 ? -15.763 26.115 3.266 1.00 50.16 88 VAL A CA 1
ATOM 688 C C . VAL A 1 88 ? -16.711 26.885 2.348 1.00 50.16 88 VAL A C 1
ATOM 690 O O . VAL A 1 88 ? -17.014 28.056 2.577 1.00 50.16 88 VAL A O 1
ATOM 693 N N . GLN A 1 89 ? -17.204 26.213 1.305 1.00 50.03 89 GLN A N 1
ATOM 694 C CA . GLN A 1 89 ? -18.383 26.635 0.552 1.00 50.03 89 GLN A CA 1
ATOM 695 C C . GLN A 1 89 ? -19.594 25.852 1.081 1.00 50.03 89 GLN A C 1
ATOM 697 O O . GLN A 1 89 ? -19.549 24.629 1.144 1.00 50.03 89 GLN A O 1
ATOM 702 N N . TYR A 1 90 ? -20.674 26.579 1.379 1.00 49.69 90 TYR A N 1
ATOM 703 C CA . TYR A 1 90 ? -22.050 26.134 1.664 1.00 49.69 90 TYR A CA 1
ATOM 704 C C . TYR A 1 90 ? -22.472 25.969 3.135 1.00 49.69 90 TYR A C 1
ATOM 706 O O . TYR A 1 90 ? -22.036 25.095 3.874 1.00 49.69 90 TYR A O 1
ATOM 714 N N . TYR A 1 91 ? -23.438 26.816 3.497 1.00 47.06 91 TYR A N 1
ATOM 715 C CA . TYR A 1 91 ? -24.285 26.754 4.683 1.00 47.06 91 TYR A CA 1
ATOM 716 C C . TYR A 1 91 ? -25.594 26.049 4.308 1.00 47.06 91 TYR A C 1
ATOM 718 O O . TYR A 1 91 ? -26.249 26.452 3.343 1.00 47.06 91 TYR A O 1
ATOM 726 N N . VAL A 1 92 ? -25.987 25.018 5.060 1.00 51.53 92 VAL A N 1
ATOM 727 C CA . VAL A 1 92 ? -27.313 24.396 4.932 1.00 51.53 92 VAL A CA 1
ATOM 728 C C . VAL A 1 92 ? -28.235 25.035 5.977 1.00 51.53 92 VAL A C 1
ATOM 730 O O . VAL A 1 92 ? -28.036 24.802 7.171 1.00 51.53 92 VAL A O 1
ATOM 733 N N . PRO A 1 93 ? -29.218 25.863 5.578 1.00 53.41 93 PRO A N 1
ATOM 734 C CA . PRO A 1 93 ? -30.165 26.447 6.519 1.00 53.41 93 PRO A CA 1
ATOM 735 C C . PRO A 1 93 ? -31.074 25.365 7.129 1.00 53.41 93 PRO A C 1
ATOM 737 O O . PRO A 1 93 ? -31.314 24.338 6.486 1.00 53.41 93 PRO A O 1
ATOM 740 N N . PRO A 1 94 ? -31.624 25.595 8.335 1.00 53.03 94 PRO A N 1
ATOM 741 C CA . PRO A 1 94 ? -32.655 24.737 8.912 1.00 53.03 94 PRO A CA 1
ATOM 742 C C . PRO A 1 94 ? -33.815 24.539 7.925 1.00 53.03 94 PRO A C 1
ATOM 744 O O . PRO A 1 94 ? -34.258 25.498 7.293 1.00 53.03 94 PRO A O 1
ATOM 747 N N . GLN A 1 95 ? -34.303 23.306 7.793 1.00 65.38 95 GLN A N 1
ATOM 748 C CA . GLN A 1 95 ? -35.456 22.972 6.953 1.00 65.38 95 GLN A CA 1
ATOM 749 C C . GLN A 1 95 ? -36.573 22.362 7.800 1.00 65.38 95 GLN A C 1
ATOM 751 O O . GLN A 1 95 ? -36.303 21.639 8.757 1.00 65.38 95 GLN A O 1
ATOM 756 N N . ASP A 1 96 ? -37.821 22.566 7.376 1.00 74.06 96 ASP A N 1
ATOM 757 C CA . ASP A 1 96 ? -39.048 22.021 7.987 1.00 74.06 96 ASP A CA 1
ATOM 758 C C . ASP A 1 96 ? -39.225 20.502 7.742 1.00 74.06 96 ASP A C 1
ATOM 760 O O . ASP A 1 96 ? -40.339 19.972 7.691 1.00 74.06 96 ASP A O 1
ATOM 764 N N . GLY A 1 97 ? -38.120 19.789 7.508 1.00 67.44 97 GLY A N 1
ATOM 765 C CA . GLY A 1 97 ? -38.105 18.389 7.108 1.00 67.44 97 GLY A CA 1
ATOM 766 C C . GLY A 1 97 ? -38.627 17.458 8.203 1.00 67.44 97 GLY A C 1
ATOM 767 O O . GLY A 1 97 ? -38.312 17.604 9.383 1.00 67.44 97 GLY A O 1
ATOM 768 N N . LYS A 1 98 ? -39.402 16.446 7.801 1.00 61.31 98 LYS A N 1
ATOM 769 C CA . LYS A 1 98 ? -39.720 15.292 8.653 1.00 61.31 98 LYS A CA 1
ATOM 770 C C . LYS A 1 98 ? -38.524 14.344 8.710 1.00 61.31 98 LYS A C 1
ATOM 772 O O . LYS A 1 98 ? -37.871 14.119 7.694 1.00 61.31 98 LYS A O 1
ATOM 777 N N . LEU A 1 99 ? -38.292 13.749 9.881 1.00 55.66 99 LEU A N 1
ATOM 778 C CA . LEU A 1 99 ? -37.291 12.700 10.071 1.00 55.66 99 LEU A CA 1
ATOM 779 C C . LEU A 1 99 ? -37.551 11.561 9.067 1.00 55.66 99 LEU A C 1
ATOM 781 O O . LEU A 1 99 ? -38.617 10.946 9.097 1.00 55.66 99 LEU A O 1
ATOM 785 N N . ALA A 1 100 ? -36.608 11.320 8.154 1.00 58.72 100 ALA A N 1
ATOM 786 C CA . ALA A 1 100 ? -36.768 10.324 7.091 1.00 58.72 100 ALA A CA 1
ATOM 787 C C . ALA A 1 100 ? -36.517 8.883 7.575 1.00 58.72 100 ALA A C 1
ATOM 789 O O . ALA A 1 100 ? -37.066 7.945 7.004 1.00 58.72 100 ALA A O 1
ATOM 790 N N . SER A 1 101 ? -35.711 8.706 8.629 1.00 62.88 101 SER A N 1
ATOM 791 C CA . SER A 1 101 ? -35.421 7.410 9.254 1.00 62.88 101 SER A CA 1
ATOM 792 C C . SER A 1 101 ? -34.969 7.584 10.703 1.00 62.88 101 SER A C 1
ATOM 794 O O . SER A 1 101 ? -34.345 8.594 11.030 1.00 62.88 101 SER A O 1
ATOM 796 N N . ASP A 1 102 ? -35.190 6.570 11.532 1.00 62.53 102 ASP A N 1
ATOM 797 C CA . ASP A 1 102 ? -34.734 6.463 12.923 1.00 62.53 102 ASP A CA 1
ATOM 798 C C . ASP A 1 102 ? -33.418 5.678 13.082 1.00 62.53 102 ASP A C 1
ATOM 800 O O . ASP A 1 102 ? -32.985 5.449 14.207 1.00 62.53 102 ASP A O 1
ATOM 804 N N . ASN A 1 103 ? -32.746 5.351 11.970 1.00 67.31 103 ASN A N 1
ATOM 805 C CA . ASN A 1 103 ? -31.496 4.578 11.860 1.00 67.31 103 ASN A CA 1
ATOM 806 C C . ASN A 1 103 ? -30.327 5.001 12.776 1.00 67.31 103 ASN A C 1
ATOM 808 O O . ASN A 1 103 ? -29.299 4.328 12.780 1.00 67.31 103 ASN A O 1
ATOM 812 N N . TRP A 1 104 ? -30.435 6.117 13.496 1.00 73.31 104 TRP A N 1
ATOM 813 C CA . TRP A 1 104 ? -29.400 6.677 14.371 1.00 73.31 104 TRP A CA 1
ATOM 814 C C . TRP A 1 104 ? -29.908 6.995 15.785 1.00 73.31 104 TRP A C 1
ATOM 816 O O . TRP A 1 104 ? -29.131 7.427 16.631 1.00 73.31 104 TRP A O 1
ATOM 826 N N . MET A 1 105 ? -31.206 6.816 16.046 1.00 72.56 105 MET A N 1
ATOM 827 C CA . MET A 1 105 ? -31.863 7.261 17.282 1.00 72.56 105 MET A CA 1
ATOM 828 C C . MET A 1 105 ? -31.543 6.379 18.497 1.00 72.56 105 MET A C 1
ATOM 830 O O . MET A 1 105 ? -31.798 6.782 19.629 1.00 72.56 105 MET A O 1
ATOM 834 N N . ASP A 1 106 ? -30.994 5.187 18.272 1.00 75.06 106 ASP A N 1
ATOM 835 C CA . ASP A 1 106 ? -30.570 4.220 19.288 1.00 75.06 106 ASP A CA 1
ATOM 836 C C . ASP A 1 106 ? -29.093 4.371 19.696 1.00 75.06 106 ASP A C 1
ATOM 838 O O . ASP A 1 106 ? -28.645 3.731 20.649 1.00 75.06 106 ASP A O 1
ATOM 842 N N . ILE A 1 107 ? -28.329 5.230 19.014 1.00 73.06 107 ILE A N 1
ATOM 843 C CA . ILE A 1 107 ? -26.923 5.466 19.340 1.00 73.06 107 ILE A CA 1
ATOM 844 C C . ILE A 1 107 ? -26.820 6.509 20.451 1.00 73.06 107 ILE A C 1
ATOM 846 O O . ILE A 1 107 ? -27.289 7.641 20.335 1.00 73.06 107 ILE A O 1
ATOM 850 N N . THR A 1 108 ? -26.158 6.137 21.545 1.00 68.56 108 THR A N 1
ATOM 851 C CA . THR A 1 108 ? -25.964 7.046 22.678 1.00 68.56 108 THR A CA 1
ATOM 852 C C . THR A 1 108 ? -24.886 8.081 22.340 1.00 68.56 108 THR A C 1
ATOM 854 O O . THR A 1 108 ? -23.789 7.721 21.920 1.00 68.56 108 THR A O 1
ATOM 857 N N . LEU A 1 109 ? -25.160 9.370 22.577 1.00 61.72 109 LEU A N 1
ATOM 858 C CA . LEU A 1 109 ? -24.248 10.498 22.305 1.00 61.72 109 LEU A CA 1
ATOM 859 C C . LEU A 1 109 ? -23.036 10.598 23.260 1.00 61.72 109 LEU A C 1
ATOM 861 O O . LEU A 1 109 ? -22.308 11.585 23.226 1.00 61.72 109 LEU A O 1
ATOM 865 N N . SER A 1 110 ? -22.811 9.611 24.129 1.00 58.44 110 SER A N 1
ATOM 866 C CA . SER A 1 110 ? -21.762 9.647 25.154 1.00 58.44 110 SER A CA 1
ATOM 867 C C . SER A 1 110 ? -20.744 8.523 24.982 1.00 58.44 110 SER A C 1
ATOM 869 O O . SER A 1 110 ? -21.129 7.367 24.831 1.00 58.44 110 SER A O 1
ATOM 871 N N . GLY A 1 111 ? -19.460 8.855 25.118 1.00 57.41 111 GLY A N 1
ATOM 872 C CA . GLY A 1 111 ? -18.357 7.898 25.166 1.00 57.41 111 GLY A CA 1
ATOM 873 C C . GLY A 1 111 ? -17.054 8.572 24.757 1.00 57.41 111 GLY A C 1
ATOM 874 O O . GLY A 1 111 ? -16.887 8.893 23.589 1.00 57.41 111 GLY A O 1
ATOM 875 N N . SER A 1 112 ? -16.148 8.804 25.709 1.00 62.91 112 SER A N 1
ATOM 876 C CA . SER A 1 112 ? -14.760 9.150 25.394 1.00 62.91 112 SER A CA 1
ATOM 877 C C . SER A 1 112 ? -13.847 8.074 25.953 1.00 62.91 112 SER A C 1
ATOM 879 O O . SER A 1 112 ? -13.958 7.699 27.121 1.00 62.91 112 SER A O 1
ATOM 881 N N . PHE A 1 113 ? -12.966 7.566 25.102 1.00 69.62 113 PHE A N 1
ATOM 882 C CA . PHE A 1 113 ? -11.975 6.554 25.429 1.00 69.62 113 PHE A CA 1
ATOM 883 C C . PHE A 1 113 ? -10.596 7.185 25.641 1.00 69.62 113 PHE A C 1
ATOM 885 O O . PHE A 1 113 ? -9.856 6.745 26.518 1.00 69.62 113 PHE A O 1
ATOM 892 N N . THR A 1 114 ? -10.234 8.206 24.853 1.00 64.56 114 THR A N 1
ATOM 893 C CA . THR A 1 114 ? -8.889 8.816 24.885 1.00 64.56 114 THR A CA 1
ATOM 894 C C . THR A 1 114 ? -8.867 10.229 25.467 1.00 64.56 114 THR A C 1
ATOM 896 O O . THR A 1 114 ? -7.795 10.814 25.569 1.00 64.56 114 THR A O 1
ATOM 899 N N . SER A 1 115 ? -10.014 10.797 25.866 1.00 73.12 115 SER A N 1
ATOM 900 C CA . SER A 1 115 ? -10.169 12.237 26.173 1.00 73.12 115 SER A CA 1
ATOM 901 C C . SER A 1 115 ? -9.816 13.162 24.996 1.00 73.12 115 SER A C 1
ATOM 903 O O . SER A 1 115 ? -9.641 14.366 25.181 1.00 73.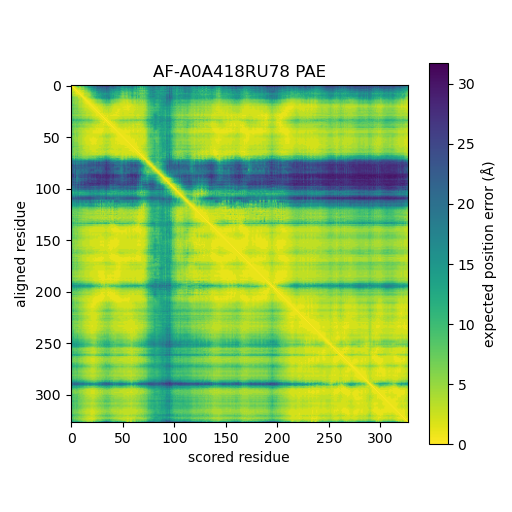12 115 SER A O 1
ATOM 905 N N . PHE A 1 116 ? -9.719 12.611 23.781 1.00 70.94 116 PHE A N 1
ATOM 906 C CA . PHE A 1 116 ? -9.476 13.368 22.560 1.00 70.94 116 PHE A CA 1
ATOM 907 C C . PHE A 1 116 ? -10.740 14.152 22.19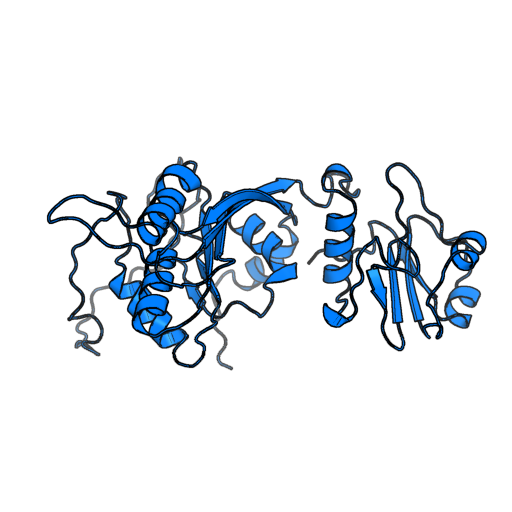7 1.00 70.94 116 PHE A C 1
ATOM 909 O O . PHE A 1 116 ? -11.830 13.588 22.107 1.00 70.94 116 PHE A O 1
ATOM 916 N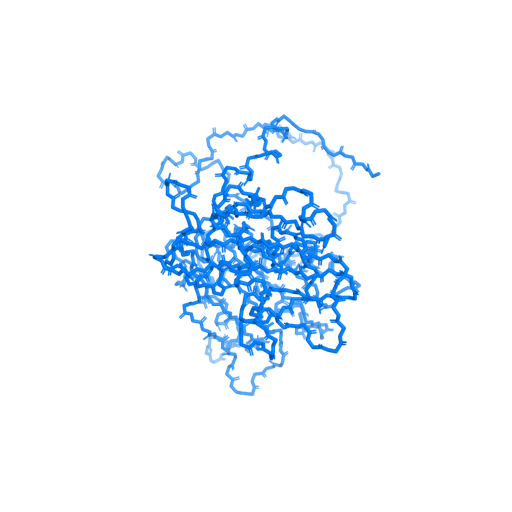 N . ILE A 1 117 ? -10.599 15.466 22.018 1.00 67.75 117 ILE A N 1
ATOM 917 C CA . ILE A 1 117 ? -11.733 16.407 21.997 1.00 67.75 117 ILE A CA 1
ATOM 918 C C . ILE A 1 117 ? -12.715 16.103 20.855 1.00 67.75 117 ILE A C 1
ATOM 920 O O . ILE A 1 117 ? -13.919 16.289 21.010 1.00 67.75 117 ILE A O 1
ATOM 924 N N . THR A 1 118 ? -12.214 15.607 19.725 1.00 72.38 118 THR A N 1
ATOM 925 C CA . THR A 1 118 ? -13.000 15.307 18.518 1.00 72.38 118 THR A CA 1
ATOM 926 C C . THR A 1 118 ? -13.136 13.802 18.261 1.00 72.38 118 THR A C 1
ATOM 928 O O . THR A 1 118 ? -13.365 13.375 17.124 1.00 72.38 118 THR A O 1
ATOM 931 N N . GLU A 1 119 ? -13.000 12.990 19.318 1.00 78.06 119 GLU A N 1
ATOM 932 C CA . GLU A 1 119 ? -13.145 11.536 19.260 1.00 78.06 119 GLU A CA 1
ATOM 933 C C . GLU A 1 119 ? -14.497 11.140 18.656 1.00 78.06 119 GLU A C 1
ATOM 935 O O . GLU A 1 119 ? -15.554 11.639 19.050 1.00 78.06 119 GLU A O 1
ATOM 940 N N . LYS A 1 120 ? -14.462 10.226 17.682 1.00 85.06 120 LYS A N 1
ATOM 941 C CA . LYS A 1 120 ? -15.669 9.728 17.025 1.00 85.06 120 LYS A CA 1
ATOM 942 C C . LYS A 1 120 ? -16.351 8.655 17.860 1.00 85.06 120 LYS A C 1
ATOM 944 O O . LYS A 1 120 ? -15.727 7.927 18.629 1.00 85.06 120 LYS A O 1
ATOM 949 N N . ASN A 1 121 ? -17.662 8.541 17.676 1.00 84.94 121 ASN A N 1
ATOM 950 C CA . ASN A 1 121 ? -18.449 7.507 18.329 1.00 84.94 121 ASN A CA 1
ATOM 951 C C . ASN A 1 121 ? -18.226 6.160 17.623 1.00 84.94 121 ASN A C 1
ATOM 953 O O . ASN A 1 121 ? -18.507 6.025 16.431 1.00 84.94 121 ASN A O 1
ATOM 957 N N . VAL A 1 122 ? -17.743 5.167 18.372 1.00 85.25 122 VAL A N 1
ATOM 958 C CA . VAL A 1 122 ? -17.447 3.823 17.852 1.00 85.25 122 VAL A CA 1
ATOM 959 C C . VAL A 1 122 ? -18.692 3.157 17.261 1.00 85.25 122 VAL A C 1
ATOM 961 O O . VAL A 1 122 ? -18.580 2.547 16.206 1.00 85.25 122 VAL A O 1
ATOM 964 N N . GLU A 1 123 ? -19.873 3.315 17.869 1.00 85.44 123 GLU A N 1
ATOM 965 C CA . GLU A 1 123 ? -21.118 2.682 17.397 1.00 85.44 123 GLU A CA 1
ATOM 966 C C . GLU A 1 123 ? -21.562 3.211 16.025 1.00 85.44 123 GLU A C 1
ATOM 968 O O . GLU A 1 123 ? -22.152 2.478 15.232 1.00 85.44 123 GLU A O 1
ATOM 973 N N . ILE A 1 124 ? -21.257 4.479 15.718 1.00 86.25 124 ILE A N 1
ATOM 974 C CA . ILE A 1 124 ? -21.552 5.064 14.403 1.00 86.25 124 ILE A CA 1
ATOM 975 C C . ILE A 1 124 ? -20.668 4.413 13.339 1.00 86.25 124 ILE A C 1
ATOM 977 O O . ILE A 1 124 ? -21.176 3.973 12.308 1.00 86.25 124 ILE A O 1
ATOM 981 N N . LEU A 1 125 ? -19.357 4.337 13.587 1.00 86.75 125 LEU A N 1
ATOM 982 C CA . LEU A 1 125 ? -18.416 3.751 12.628 1.00 86.75 125 LEU A CA 1
ATOM 983 C C . LEU A 1 125 ? -18.646 2.253 12.453 1.00 86.75 125 LEU A C 1
ATOM 985 O O . LEU A 1 125 ? -18.650 1.777 11.325 1.00 86.75 125 LEU A O 1
ATOM 989 N N . ASP A 1 126 ? -18.900 1.540 13.547 1.00 85.44 126 ASP A N 1
ATOM 990 C CA . ASP A 1 126 ? -19.312 0.136 13.559 1.00 85.44 126 ASP A CA 1
ATOM 991 C C . ASP A 1 126 ? -20.513 -0.073 12.616 1.00 85.44 126 ASP A C 1
ATOM 993 O O . ASP A 1 126 ? -20.421 -0.805 11.630 1.00 85.44 126 ASP A O 1
ATOM 997 N N . ARG A 1 127 ? -21.597 0.691 12.799 1.00 89.56 127 ARG A N 1
ATOM 998 C CA . ARG A 1 127 ? -22.786 0.598 11.939 1.00 89.56 127 ARG A CA 1
ATOM 999 C C . ARG A 1 127 ? -22.494 0.859 10.460 1.00 89.56 127 ARG A C 1
ATOM 1001 O O . ARG A 1 127 ? -22.965 0.104 9.609 1.00 89.56 127 ARG A O 1
ATOM 1008 N N . ILE A 1 128 ? -21.730 1.909 10.148 1.00 89.31 128 ILE A N 1
ATOM 1009 C CA . ILE A 1 128 ? -21.381 2.270 8.764 1.00 89.31 128 ILE A CA 1
ATOM 1010 C C . ILE A 1 128 ? -20.532 1.172 8.118 1.00 89.31 128 ILE A C 1
ATOM 1012 O O . ILE A 1 128 ? -20.854 0.708 7.023 1.00 89.31 128 ILE A O 1
ATOM 1016 N N . ILE A 1 129 ? -19.464 0.740 8.795 1.00 87.94 129 ILE A N 1
ATOM 1017 C CA . ILE A 1 129 ? -18.544 -0.281 8.286 1.00 87.94 129 ILE A CA 1
ATOM 1018 C C . ILE A 1 129 ? -19.295 -1.590 8.082 1.00 87.94 129 ILE A C 1
ATOM 1020 O O . ILE A 1 129 ? -19.141 -2.212 7.032 1.00 87.94 129 ILE A O 1
ATOM 1024 N N . ASN A 1 130 ? -20.145 -1.984 9.031 1.00 88.56 130 ASN A N 1
ATOM 1025 C CA . ASN A 1 130 ? -20.957 -3.185 8.907 1.00 88.56 130 ASN A CA 1
ATOM 1026 C C . ASN A 1 130 ? -21.798 -3.152 7.626 1.00 88.56 130 ASN A C 1
ATOM 1028 O O . ASN A 1 130 ? -21.672 -4.045 6.796 1.00 88.56 130 ASN A O 1
ATOM 1032 N N . TRP A 1 131 ? -22.571 -2.082 7.399 1.00 88.31 131 TRP A N 1
ATOM 1033 C CA . TRP A 1 131 ? -23.399 -1.938 6.195 1.00 88.31 131 TRP A CA 1
ATOM 1034 C C . TRP A 1 131 ? -22.606 -1.997 4.890 1.00 88.31 131 TRP A C 1
ATOM 1036 O O . TRP A 1 131 ? -23.054 -2.626 3.933 1.00 88.31 131 TRP A O 1
ATOM 1046 N N . LEU A 1 132 ? -21.429 -1.372 4.845 1.00 87.62 132 LEU A N 1
ATOM 1047 C CA . LEU A 1 132 ? -20.583 -1.358 3.649 1.00 87.62 132 LEU A CA 1
ATOM 1048 C C . LEU A 1 132 ? -19.860 -2.690 3.404 1.00 87.62 132 LEU A C 1
ATOM 1050 O O . LEU A 1 132 ? -19.360 -2.922 2.305 1.00 87.62 132 LEU A O 1
ATOM 1054 N N . THR A 1 133 ? -19.794 -3.563 4.410 1.00 89.50 133 THR A N 1
ATOM 1055 C CA . THR A 1 133 ? -19.001 -4.801 4.373 1.00 89.50 133 THR A CA 1
ATOM 1056 C C . THR A 1 133 ? -19.820 -6.060 4.665 1.00 89.50 133 THR A C 1
ATOM 1058 O O . THR A 1 133 ? -19.232 -7.117 4.884 1.00 89.50 133 THR A O 1
ATOM 1061 N N . LEU A 1 134 ? -21.159 -5.982 4.620 1.00 84.50 134 LEU A N 1
ATOM 1062 C CA . LEU A 1 134 ? -22.079 -7.091 4.935 1.00 84.50 134 LEU A CA 1
ATOM 1063 C C . LEU A 1 134 ? -21.729 -8.401 4.214 1.00 84.50 134 LEU A C 1
ATOM 1065 O O . LEU A 1 134 ? -21.851 -9.477 4.789 1.00 84.50 134 LEU A O 1
ATOM 1069 N N . GLU A 1 135 ? -21.284 -8.310 2.960 1.00 87.06 135 GLU A N 1
ATOM 1070 C CA . GLU A 1 135 ? -20.950 -9.472 2.126 1.00 87.06 135 GLU A CA 1
ATOM 1071 C C . GLU A 1 135 ? -19.439 -9.749 2.042 1.00 87.06 135 GLU A C 1
ATOM 1073 O O . GLU A 1 135 ? -19.017 -10.680 1.359 1.00 87.06 135 GLU A O 1
ATOM 1078 N N . ASN A 1 136 ? -18.602 -8.959 2.725 1.00 91.62 136 ASN A N 1
ATOM 1079 C CA . ASN A 1 136 ? -17.149 -9.105 2.696 1.00 91.62 136 ASN A CA 1
ATOM 1080 C C . ASN A 1 136 ? -16.544 -9.033 4.102 1.00 91.62 136 ASN A C 1
ATOM 1082 O O . ASN A 1 136 ? -16.087 -7.987 4.567 1.00 91.62 136 ASN A O 1
ATOM 1086 N N . SER A 1 137 ? -16.450 -10.193 4.745 1.00 92.38 137 SER A N 1
ATOM 1087 C CA . SER A 1 137 ? -15.824 -10.339 6.059 1.00 92.38 137 SER A CA 1
ATOM 1088 C C . SER A 1 137 ? -14.307 -10.123 6.057 1.00 92.38 137 SER A C 1
ATOM 1090 O O . SER A 1 137 ? -13.735 -10.012 7.131 1.00 92.38 137 SER A O 1
ATOM 1092 N N . ASN A 1 138 ? -13.645 -10.023 4.899 1.00 96.25 138 ASN A N 1
ATOM 1093 C CA . ASN A 1 138 ? -12.207 -9.739 4.780 1.00 96.25 138 ASN A CA 1
ATOM 1094 C C . ASN A 1 138 ? -11.938 -8.315 4.264 1.00 96.25 138 ASN A C 1
ATOM 1096 O O . ASN A 1 138 ? -10.871 -8.039 3.708 1.00 96.25 138 ASN A O 1
ATOM 1100 N N . ALA A 1 139 ? -12.923 -7.421 4.397 1.00 96.75 139 ALA A N 1
ATOM 1101 C CA . ALA A 1 139 ? -12.848 -6.073 3.859 1.00 96.75 139 ALA A CA 1
ATOM 1102 C C . ALA A 1 139 ? -11.666 -5.269 4.421 1.00 96.75 139 ALA A C 1
ATOM 1104 O O . ALA A 1 139 ? -11.302 -5.403 5.590 1.00 96.75 139 ALA A O 1
ATOM 1105 N N . ILE A 1 140 ? -11.105 -4.394 3.589 1.00 97.62 140 ILE A N 1
ATOM 1106 C CA . ILE A 1 140 ? -10.078 -3.425 3.975 1.00 97.62 140 ILE A CA 1
ATOM 1107 C C . ILE A 1 140 ? -10.736 -2.056 4.155 1.00 97.62 140 ILE A C 1
ATOM 1109 O O . ILE A 1 140 ? -11.361 -1.531 3.228 1.00 97.62 140 ILE A O 1
ATOM 1113 N N . ILE A 1 141 ? -10.589 -1.496 5.352 1.00 97.69 141 ILE A N 1
ATOM 1114 C CA . ILE A 1 141 ? -11.123 -0.200 5.756 1.00 97.69 141 ILE A CA 1
ATOM 1115 C C . ILE A 1 141 ? -9.947 0.766 5.863 1.00 97.69 141 ILE A C 1
ATOM 1117 O O . ILE A 1 141 ? -9.028 0.537 6.645 1.00 97.69 141 ILE A O 1
ATOM 1121 N N . LEU A 1 142 ? -9.977 1.842 5.087 1.00 97.81 142 LEU A N 1
ATOM 1122 C CA . LEU A 1 142 ? -8.972 2.894 5.120 1.00 97.81 142 LEU A CA 1
ATOM 1123 C C . LEU A 1 142 ? -9.556 4.154 5.756 1.00 97.81 142 LEU A C 1
ATOM 1125 O O . LEU A 1 142 ? -10.648 4.591 5.393 1.00 97.81 142 LEU A O 1
ATOM 1129 N N . ASP A 1 143 ? -8.800 4.739 6.675 1.00 97.00 143 ASP A N 1
ATOM 1130 C CA . ASP A 1 143 ? -9.091 6.026 7.293 1.00 97.00 143 ASP A CA 1
ATOM 1131 C C . ASP A 1 143 ? -7.828 6.884 7.269 1.00 97.00 143 ASP A C 1
ATOM 1133 O O . ASP A 1 143 ? -6.866 6.622 7.993 1.00 97.00 143 ASP A O 1
ATOM 1137 N N . SER A 1 144 ? -7.819 7.882 6.384 1.00 94.75 144 SER A N 1
ATOM 1138 C CA . SER A 1 144 ? -6.674 8.778 6.216 1.00 94.75 144 SER A CA 1
ATOM 1139 C C . SER A 1 144 ? -6.687 9.967 7.181 1.00 94.75 144 SER A C 1
ATOM 1141 O O . SER A 1 144 ? -5.910 10.892 6.993 1.00 94.75 144 SER A O 1
ATOM 1143 N N . PHE A 1 145 ? -7.615 9.998 8.138 1.00 93.06 145 PHE A N 1
ATOM 1144 C CA . PHE A 1 145 ? -7.746 11.030 9.167 1.00 93.06 145 PHE A CA 1
ATOM 1145 C C . PHE A 1 145 ? -8.043 10.348 10.503 1.00 93.06 145 PHE A C 1
ATOM 1147 O O . PHE A 1 145 ? -9.075 10.577 11.138 1.00 93.06 145 PHE A O 1
ATOM 1154 N N . ALA A 1 146 ? -7.138 9.455 10.902 1.00 93.75 146 ALA A N 1
ATOM 1155 C CA . ALA A 1 146 ? -7.404 8.491 11.956 1.00 93.75 146 ALA A CA 1
ATOM 1156 C C . ALA A 1 146 ? -7.724 9.140 13.310 1.00 93.75 146 ALA A C 1
ATOM 1158 O O . ALA A 1 146 ? -8.513 8.583 14.089 1.00 93.75 146 ALA A O 1
ATOM 1159 N N . GLY A 1 147 ? -7.117 10.294 13.612 1.00 92.69 147 GLY A N 1
ATOM 1160 C CA . GLY A 1 147 ? -7.295 11.020 14.859 1.00 92.69 147 GLY A CA 1
ATOM 1161 C C . GLY A 1 147 ? -7.015 10.105 16.040 1.00 92.69 147 GLY A C 1
ATOM 1162 O O . GLY A 1 147 ? -5.941 9.532 16.182 1.00 92.69 147 GLY A O 1
ATOM 1163 N N . SER A 1 148 ? -8.021 9.871 16.878 1.00 92.31 148 SER A N 1
ATOM 1164 C CA . SER A 1 148 ? -7.880 8.967 18.021 1.00 92.31 148 SER A CA 1
ATOM 1165 C C . SER A 1 148 ? -7.742 7.482 17.659 1.00 92.31 148 SER A C 1
ATOM 1167 O O . SER A 1 148 ? -7.412 6.704 18.543 1.00 92.31 148 SER A O 1
ATOM 1169 N N . GLY A 1 149 ? -8.010 7.049 16.422 1.00 94.00 149 GLY A N 1
ATOM 1170 C CA . GLY A 1 149 ? -8.001 5.632 16.026 1.00 94.00 149 GLY A CA 1
ATOM 1171 C C . GLY A 1 149 ? -9.342 4.927 16.258 1.00 94.00 149 GLY A C 1
ATOM 1172 O O . GLY A 1 149 ? -9.401 3.733 16.563 1.00 94.00 149 GLY A O 1
ATOM 1173 N N . THR A 1 150 ? -10.450 5.666 16.152 1.00 94.38 150 THR A N 1
ATOM 1174 C CA . THR A 1 150 ? -11.802 5.122 16.384 1.00 94.38 150 THR A CA 1
ATOM 1175 C C . THR A 1 150 ? -12.167 4.053 15.347 1.00 94.38 150 THR A C 1
ATOM 1177 O O . THR A 1 150 ? -12.760 3.038 15.711 1.00 94.38 150 THR A O 1
ATOM 1180 N N . THR A 1 151 ? -11.750 4.229 14.089 1.00 96.81 151 THR A N 1
ATOM 1181 C CA . THR A 1 151 ? -11.991 3.273 12.997 1.00 96.81 151 THR A CA 1
ATOM 1182 C C . THR A 1 151 ? -11.408 1.892 13.295 1.00 96.81 151 THR A C 1
ATOM 1184 O O . THR A 1 151 ? -12.118 0.896 13.176 1.00 96.81 151 THR A O 1
ATOM 1187 N N . ALA A 1 152 ? -10.162 1.810 13.776 1.00 97.69 152 ALA A N 1
ATOM 1188 C CA . ALA A 1 152 ? -9.554 0.533 14.163 1.00 97.69 152 ALA A CA 1
ATOM 1189 C C . ALA A 1 152 ? -10.332 -0.166 15.288 1.00 97.69 152 ALA A C 1
ATOM 1191 O O . ALA A 1 152 ? -10.556 -1.374 15.227 1.00 97.69 152 ALA A O 1
ATOM 1192 N N . HIS A 1 153 ? -10.811 0.591 16.283 1.00 96.75 153 HIS A N 1
ATOM 1193 C CA . HIS A 1 153 ? -11.647 0.032 17.347 1.00 96.75 153 HIS A CA 1
ATOM 1194 C C . HIS A 1 153 ? -12.945 -0.560 16.777 1.00 96.75 153 HIS A C 1
ATOM 1196 O O . HIS A 1 153 ? -13.267 -1.710 17.067 1.00 96.75 153 HIS A O 1
ATOM 1202 N N . ALA A 1 154 ? -13.657 0.180 15.9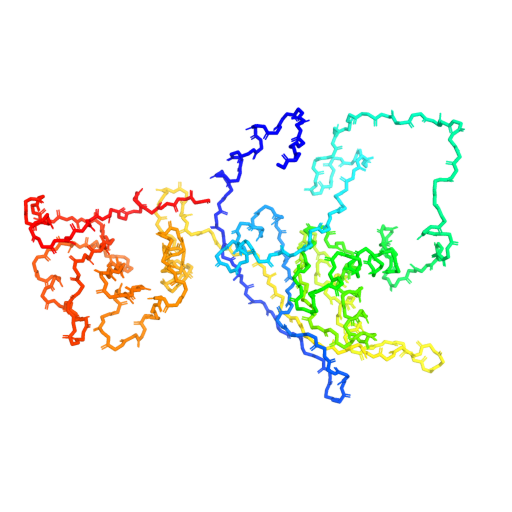25 1.00 95.88 154 ALA A N 1
ATOM 1203 C CA . ALA A 1 154 ? -14.882 -0.310 15.297 1.00 95.88 154 ALA A CA 1
ATOM 1204 C C . ALA A 1 154 ? -14.647 -1.591 14.473 1.00 95.88 154 ALA A C 1
ATOM 1206 O O . ALA A 1 154 ? -15.400 -2.552 14.612 1.00 95.88 154 ALA A O 1
ATOM 1207 N N . VAL A 1 155 ? -13.568 -1.643 13.682 1.00 97.75 155 VAL A N 1
ATOM 1208 C CA . VAL A 1 155 ? -13.199 -2.821 12.876 1.00 97.75 155 VAL A CA 1
ATOM 1209 C C . VAL A 1 155 ? -12.947 -4.057 13.748 1.00 97.75 155 VAL A C 1
ATOM 1211 O O . VAL A 1 155 ? -13.539 -5.109 13.507 1.00 97.75 155 VAL A O 1
ATOM 1214 N N . LEU A 1 156 ? -12.111 -3.940 14.785 1.00 98.00 156 LEU A N 1
ATOM 1215 C CA . LEU A 1 156 ? -11.785 -5.068 15.670 1.00 98.00 156 LEU A CA 1
ATOM 1216 C C . LEU A 1 156 ? -12.998 -5.532 16.491 1.00 98.00 156 LEU A C 1
ATOM 1218 O O . LEU A 1 156 ? -13.159 -6.732 16.744 1.00 98.00 156 LEU A O 1
ATOM 1222 N N . LYS A 1 157 ? -13.868 -4.592 16.882 1.00 96.06 157 LYS A N 1
ATOM 1223 C CA . LYS A 1 157 ? -15.131 -4.882 17.571 1.00 96.06 157 LYS A CA 1
ATOM 1224 C C . LYS A 1 157 ? -16.061 -5.686 16.670 1.00 96.06 157 LYS A C 1
ATOM 1226 O O . LYS A 1 157 ? -16.540 -6.730 17.103 1.00 96.06 157 LYS A O 1
ATOM 1231 N N . LEU A 1 158 ? -16.243 -5.253 15.423 1.00 95.50 158 LEU A N 1
ATOM 1232 C CA . LEU A 1 158 ? -17.066 -5.954 14.440 1.00 95.50 158 LEU A CA 1
ATOM 1233 C C . LEU A 1 158 ? -16.588 -7.380 14.201 1.00 95.50 158 LEU A C 1
ATOM 1235 O O . LEU A 1 158 ? -17.377 -8.307 14.333 1.00 95.50 158 LEU A O 1
ATOM 1239 N N . ASN A 1 159 ? -15.291 -7.567 13.951 1.00 97.31 159 ASN A N 1
ATOM 1240 C CA . ASN A 1 159 ? -14.716 -8.901 13.770 1.00 97.31 159 ASN A CA 1
ATOM 1241 C C . ASN A 1 159 ? -14.978 -9.818 14.973 1.00 97.31 159 ASN A C 1
ATOM 1243 O O . ASN A 1 159 ? -15.311 -10.987 14.802 1.00 97.31 159 ASN A O 1
ATOM 1247 N N . THR A 1 160 ? -14.883 -9.284 16.196 1.00 95.12 160 THR A N 1
ATOM 1248 C CA . THR A 1 160 ? -15.213 -10.043 17.416 1.00 95.12 160 THR A CA 1
ATOM 1249 C C . THR A 1 160 ? -16.703 -10.408 17.484 1.00 95.12 160 THR A C 1
ATOM 1251 O O . THR A 1 160 ? -17.053 -11.468 18.001 1.00 95.12 160 THR A O 1
ATOM 1254 N N . GLN A 1 161 ? -17.591 -9.542 16.990 1.00 93.38 161 GLN A N 1
ATOM 1255 C CA . GLN A 1 161 ? -19.041 -9.743 17.038 1.00 93.38 161 GLN A CA 1
ATOM 1256 C C . GLN A 1 161 ? -19.549 -10.733 15.988 1.00 93.38 161 GLN A C 1
ATOM 1258 O O . GLN A 1 161 ? -20.439 -11.527 16.290 1.00 93.38 161 GLN A O 1
ATOM 1263 N N . ASP A 1 162 ? -19.021 -10.668 14.765 1.00 94.06 162 ASP A N 1
ATOM 1264 C CA . ASP A 1 162 ? -19.537 -11.420 13.617 1.00 94.06 162 ASP A CA 1
ATOM 1265 C C . ASP A 1 162 ? -18.583 -12.504 13.088 1.00 94.06 162 ASP A C 1
ATOM 1267 O O . ASP A 1 162 ? -18.922 -13.218 12.144 1.00 94.06 162 ASP A O 1
ATOM 1271 N N . GLY A 1 163 ? -17.413 -12.669 13.713 1.00 94.31 163 GLY A N 1
ATOM 1272 C CA . GLY A 1 163 ? -16.389 -13.623 13.285 1.00 94.31 163 GLY A CA 1
ATOM 1273 C C . GLY A 1 163 ? -15.657 -13.203 12.007 1.00 94.31 163 GLY A C 1
ATOM 1274 O O . GLY A 1 163 ? -15.041 -14.045 11.352 1.00 94.31 163 GLY A O 1
ATOM 1275 N N . GLY A 1 164 ? -15.756 -11.931 11.617 1.00 95.50 164 GLY A N 1
ATOM 1276 C CA . GLY A 1 164 ? -15.054 -11.374 10.473 1.00 95.50 164 GLY A CA 1
ATOM 1277 C C . GLY A 1 164 ? -13.540 -11.272 10.663 1.00 95.50 164 GLY A C 1
ATOM 1278 O O . GLY A 1 164 ? -12.980 -11.490 11.733 1.00 95.50 164 GLY A O 1
ATOM 1279 N N . ASN A 1 165 ? -12.870 -10.908 9.578 1.00 97.19 165 ASN A N 1
ATOM 1280 C CA . ASN A 1 165 ? -11.428 -10.715 9.482 1.00 97.19 165 ASN A CA 1
ATOM 1281 C C . ASN A 1 165 ? -11.111 -9.434 8.687 1.00 97.19 165 ASN A C 1
ATOM 1283 O O . ASN A 1 165 ? -10.233 -9.386 7.821 1.00 97.19 165 ASN A O 1
ATOM 1287 N N . ARG A 1 166 ? -11.888 -8.380 8.947 1.00 98.00 166 ARG A N 1
ATOM 1288 C CA . ARG A 1 166 ? -11.709 -7.063 8.339 1.00 98.00 166 ARG A CA 1
ATOM 1289 C C . ARG A 1 166 ? -10.406 -6.448 8.824 1.00 98.00 166 ARG A C 1
ATOM 1291 O O . ARG A 1 166 ? -10.057 -6.589 9.998 1.00 98.00 166 ARG A O 1
ATOM 1298 N N . ARG A 1 167 ? -9.710 -5.738 7.943 1.00 98.38 167 ARG A N 1
ATOM 1299 C CA . ARG A 1 167 ? -8.442 -5.072 8.255 1.00 98.38 167 ARG A CA 1
ATOM 1300 C C . ARG A 1 167 ? -8.578 -3.565 8.169 1.00 98.38 167 ARG A C 1
ATOM 1302 O O . ARG A 1 167 ? -9.301 -3.069 7.308 1.00 98.38 167 ARG A O 1
ATOM 1309 N N . PHE A 1 168 ? -7.865 -2.847 9.026 1.00 98.50 168 PHE A N 1
ATOM 1310 C CA . PHE A 1 168 ? -7.793 -1.392 8.979 1.00 98.50 168 PHE A CA 1
ATOM 1311 C C . PHE A 1 168 ? -6.435 -0.896 8.469 1.00 98.50 168 PHE A C 1
ATOM 1313 O O . PHE A 1 168 ? -5.394 -1.513 8.707 1.00 98.50 168 PHE A O 1
ATOM 1320 N N . ILE A 1 169 ? -6.464 0.255 7.803 1.00 98.62 169 ILE A N 1
ATOM 1321 C CA . ILE A 1 169 ? -5.305 1.086 7.480 1.00 98.62 169 ILE A CA 1
ATOM 1322 C C . ILE A 1 169 ? -5.618 2.487 7.996 1.00 98.62 169 ILE A C 1
ATOM 1324 O O . ILE A 1 169 ? -6.541 3.134 7.503 1.00 98.62 169 ILE A O 1
ATOM 1328 N N . LEU A 1 170 ? -4.874 2.929 9.003 1.00 98.44 170 LEU A N 1
ATOM 1329 C CA . LEU A 1 170 ? -4.981 4.265 9.577 1.00 98.44 170 LEU A CA 1
ATOM 1330 C C . LEU A 1 170 ? -3.814 5.128 9.108 1.00 98.44 170 LEU A C 1
ATOM 1332 O O . LEU A 1 170 ? -2.677 4.657 9.117 1.00 98.44 170 LEU A O 1
ATOM 1336 N N . ILE A 1 171 ? -4.087 6.382 8.761 1.00 97.94 171 ILE A N 1
ATOM 1337 C CA . ILE A 1 171 ? -3.060 7.408 8.561 1.00 97.94 171 ILE A CA 1
ATOM 1338 C C . ILE A 1 171 ? -3.330 8.551 9.539 1.00 97.94 171 ILE A C 1
ATOM 1340 O O . ILE A 1 171 ? -4.463 9.025 9.650 1.00 97.94 171 ILE A O 1
ATOM 1344 N N . GLU A 1 172 ? -2.292 8.952 10.265 1.00 95.38 172 GLU A N 1
ATOM 1345 C CA . GLU A 1 172 ? -2.288 10.106 11.162 1.00 95.38 172 GLU A CA 1
ATOM 1346 C C . GLU A 1 172 ? -1.003 10.900 10.924 1.00 95.38 172 GLU A C 1
ATOM 1348 O O . GLU A 1 172 ? 0.063 10.304 10.812 1.00 95.38 172 GLU A O 1
ATOM 1353 N N . MET A 1 173 ? -1.077 12.226 10.840 1.00 93.75 173 MET A N 1
ATOM 1354 C CA . MET A 1 173 ? 0.093 13.066 10.550 1.00 93.75 173 MET A CA 1
ATOM 1355 C C . MET A 1 173 ? 0.639 13.776 11.787 1.00 93.75 173 MET A C 1
ATOM 1357 O O . MET A 1 173 ? 1.808 14.161 11.811 1.00 93.75 173 MET A O 1
ATOM 1361 N N . GLU A 1 174 ? -0.194 13.946 12.811 1.00 91.69 174 GLU A N 1
ATOM 1362 C CA . GLU A 1 174 ? 0.178 14.670 14.019 1.00 91.69 174 GLU A CA 1
ATOM 1363 C C . GLU A 1 174 ? 1.178 13.876 14.874 1.00 91.69 174 GLU A C 1
ATOM 1365 O O . GLU A 1 174 ? 1.296 12.650 14.791 1.00 91.69 174 GLU A O 1
ATOM 1370 N N . ASP A 1 175 ? 1.910 14.579 15.737 1.00 92.12 175 ASP A N 1
ATOM 1371 C CA . ASP A 1 175 ? 2.941 13.996 16.609 1.00 92.12 175 ASP A CA 1
ATOM 1372 C C . ASP A 1 175 ? 2.390 12.983 17.632 1.00 92.12 175 ASP A C 1
ATOM 1374 O O . ASP A 1 175 ? 3.134 12.175 18.198 1.00 92.12 175 ASP A O 1
ATOM 1378 N N . TYR A 1 176 ? 1.073 12.979 17.831 1.00 92.19 176 TYR A N 1
ATOM 1379 C CA . TYR A 1 176 ? 0.369 12.052 18.703 1.00 92.19 176 TYR A CA 1
ATOM 1380 C C . TYR A 1 176 ? -0.015 10.717 18.047 1.00 92.19 176 TYR A C 1
ATOM 1382 O O . TYR A 1 176 ? -0.654 9.893 18.711 1.00 92.19 176 TYR A O 1
ATOM 1390 N N . ALA A 1 177 ? 0.366 10.466 16.789 1.00 95.75 177 ALA A N 1
ATOM 1391 C CA . ALA A 1 177 ? 0.060 9.218 16.082 1.00 95.75 177 ALA A CA 1
ATOM 1392 C C . ALA A 1 177 ? 0.431 7.963 16.901 1.00 95.75 177 ALA A C 1
ATOM 1394 O O . ALA A 1 177 ? -0.368 7.035 17.032 1.00 95.75 177 ALA A O 1
ATOM 1395 N N . ASP A 1 178 ? 1.601 7.936 17.541 1.00 96.31 178 ASP A N 1
ATOM 1396 C CA . ASP A 1 178 ? 1.987 6.796 18.380 1.00 96.31 178 ASP A CA 1
ATOM 1397 C C . ASP A 1 178 ? 1.336 6.848 19.777 1.00 96.31 178 ASP A C 1
ATOM 1399 O O . ASP A 1 178 ? 0.792 5.863 20.288 1.00 96.31 178 ASP A O 1
ATOM 1403 N N . THR A 1 179 ? 1.358 8.025 20.404 1.00 94.81 179 THR A N 1
ATOM 1404 C CA . THR A 1 179 ? 1.015 8.188 21.828 1.00 94.81 179 THR A CA 1
ATOM 1405 C C . THR A 1 179 ? -0.486 8.224 22.113 1.00 94.81 179 THR A C 1
ATOM 1407 O O . THR A 1 179 ? -0.894 7.943 23.242 1.00 94.81 179 THR A O 1
ATOM 1410 N N . ILE A 1 180 ? -1.315 8.541 21.114 1.00 94.12 180 ILE A N 1
ATOM 1411 C CA . ILE A 1 180 ? -2.778 8.565 21.219 1.00 94.12 180 ILE A CA 1
ATOM 1412 C C . ILE A 1 180 ? -3.399 7.534 20.278 1.00 94.12 180 ILE A C 1
ATOM 1414 O O . ILE A 1 180 ? -4.150 6.677 20.750 1.00 94.12 180 ILE A O 1
ATOM 1418 N N . THR A 1 181 ? -3.111 7.597 18.975 1.00 96.19 181 THR A N 1
ATOM 1419 C CA . THR A 1 181 ? -3.775 6.749 17.969 1.00 96.19 181 THR A CA 1
ATOM 1420 C C . THR A 1 181 ? -3.372 5.288 18.137 1.00 96.19 181 THR A C 1
ATOM 1422 O O . THR A 1 181 ? -4.225 4.440 18.405 1.00 96.19 181 THR A O 1
ATOM 1425 N N . ALA A 1 182 ? -2.074 4.982 18.054 1.00 97.94 182 ALA A N 1
ATOM 1426 C CA . ALA A 1 182 ? -1.577 3.621 18.225 1.00 97.94 182 ALA A CA 1
ATOM 1427 C C . ALA A 1 182 ? -1.787 3.121 19.659 1.00 97.94 182 ALA A C 1
ATOM 1429 O O . ALA A 1 182 ? -2.225 1.989 19.847 1.00 97.94 182 ALA A O 1
ATOM 1430 N N . GLU A 1 183 ? -1.580 3.963 20.675 1.00 97.50 183 GLU A N 1
ATOM 1431 C CA . GLU A 1 183 ? -1.845 3.602 22.073 1.00 97.50 183 GLU A CA 1
ATOM 1432 C C . GLU A 1 183 ? -3.310 3.216 22.330 1.00 97.50 183 GLU A C 1
ATOM 1434 O O . GLU A 1 183 ? -3.578 2.234 23.031 1.00 97.50 183 GLU A O 1
ATOM 1439 N N . ARG A 1 184 ? -4.285 3.914 21.728 1.00 96.19 184 ARG A N 1
ATOM 1440 C CA . ARG A 1 184 ? -5.688 3.473 21.776 1.00 96.19 184 ARG A CA 1
ATOM 1441 C C . ARG A 1 184 ? -5.822 2.069 21.204 1.00 96.19 184 ARG A C 1
ATOM 1443 O O . ARG A 1 184 ? -6.453 1.224 21.834 1.00 96.19 184 ARG A O 1
ATOM 1450 N N . VAL A 1 185 ? -5.250 1.820 20.027 1.00 98.12 185 VAL A N 1
ATOM 1451 C CA . VAL A 1 185 ? -5.349 0.521 19.351 1.00 98.12 185 VAL A CA 1
ATOM 1452 C C . VAL A 1 185 ? -4.694 -0.582 20.185 1.00 98.12 185 VAL A C 1
ATOM 1454 O O . VAL A 1 185 ? -5.317 -1.622 20.384 1.00 98.12 185 VAL A O 1
ATOM 1457 N N . ARG A 1 186 ? -3.522 -0.338 20.789 1.00 98.25 186 ARG A N 1
ATOM 1458 C CA . ARG A 1 186 ? -2.877 -1.275 21.729 1.00 98.25 186 ARG A CA 1
ATOM 1459 C C . ARG A 1 186 ? -3.803 -1.648 22.885 1.00 98.25 186 ARG A C 1
ATOM 1461 O O . ARG A 1 186 ? -3.953 -2.831 23.196 1.00 98.25 186 ARG A O 1
ATOM 1468 N N . ARG A 1 187 ? -4.469 -0.658 23.493 1.00 96.56 187 ARG A N 1
ATOM 1469 C CA . ARG A 1 187 ? -5.442 -0.876 24.581 1.00 96.56 187 ARG A CA 1
ATOM 1470 C C . ARG A 1 187 ? -6.674 -1.635 24.122 1.00 96.56 187 ARG A C 1
ATOM 1472 O O . ARG A 1 187 ? -7.147 -2.502 24.843 1.00 96.56 187 ARG A O 1
ATOM 1479 N N . VAL A 1 188 ? -7.198 -1.333 22.938 1.00 96.12 188 VAL A N 1
ATOM 1480 C CA . VAL A 1 188 ? -8.339 -2.061 22.366 1.00 96.12 188 VAL A CA 1
ATOM 1481 C C . VAL A 1 188 ? -7.978 -3.529 22.121 1.00 96.12 188 VAL A C 1
ATOM 1483 O O . VAL A 1 188 ? -8.752 -4.418 22.467 1.00 96.12 188 VAL A O 1
ATOM 1486 N N . ILE A 1 189 ? -6.784 -3.791 21.590 1.00 98.19 189 ILE A N 1
ATOM 1487 C CA . ILE A 1 189 ? -6.287 -5.145 21.333 1.00 98.19 189 ILE A CA 1
ATOM 1488 C C . ILE A 1 189 ? -6.061 -5.910 22.648 1.00 98.19 189 ILE A C 1
ATOM 1490 O O . ILE A 1 189 ? -6.511 -7.046 22.777 1.00 98.19 189 ILE A O 1
ATOM 1494 N N . SER A 1 190 ? -5.413 -5.284 23.635 1.00 97.06 190 SER A N 1
ATOM 1495 C CA . SER A 1 190 ? -4.978 -5.939 24.887 1.00 97.06 190 SER A CA 1
ATOM 1496 C C . SER A 1 190 ? -6.051 -5.990 25.973 1.00 97.06 190 SER A C 1
ATOM 1498 O O . SER A 1 190 ? -5.990 -6.807 26.892 1.00 97.06 190 SER A O 1
ATOM 1500 N N . GLY A 1 191 ? -7.030 -5.096 25.888 1.00 92.62 191 GLY A N 1
ATOM 1501 C CA . GLY A 1 191 ? -7.920 -4.766 26.990 1.00 92.62 191 GLY A CA 1
ATOM 1502 C C . GLY A 1 191 ? -7.311 -3.699 27.894 1.00 92.62 191 GLY A C 1
ATOM 1503 O O . GLY A 1 191 ? -6.125 -3.371 27.827 1.00 92.62 191 GLY A O 1
ATOM 1504 N N . TYR A 1 192 ? -8.151 -3.115 28.740 1.00 89.19 192 TYR A N 1
ATOM 1505 C CA . TYR A 1 192 ? -7.775 -1.986 29.587 1.00 89.19 192 TYR A CA 1
ATOM 1506 C C . TYR A 1 192 ? -8.672 -1.891 30.823 1.00 89.19 192 TYR A C 1
ATOM 1508 O O . TYR A 1 192 ? -9.717 -2.533 30.918 1.00 89.19 192 TYR A O 1
ATOM 1516 N N . GLY A 1 193 ? -8.265 -1.056 31.779 1.00 85.81 193 GLY A N 1
ATOM 1517 C CA . GLY A 1 193 ? -8.989 -0.855 33.032 1.00 85.81 193 GLY A CA 1
ATOM 1518 C C . GLY A 1 193 ? -8.780 -1.979 34.050 1.00 85.81 193 GLY A C 1
ATOM 1519 O O . GLY A 1 193 ? -8.216 -3.033 33.765 1.00 85.81 193 GLY A O 1
ATOM 1520 N N . GLU A 1 194 ? -9.253 -1.741 35.271 1.00 82.62 194 GLU A N 1
ATOM 1521 C CA . GLU A 1 194 ? -9.060 -2.634 36.415 1.00 82.62 194 GLU A CA 1
ATOM 1522 C C . GLU A 1 194 ? -10.369 -2.857 37.179 1.00 82.62 194 GLU A C 1
ATOM 1524 O O . GLU A 1 194 ? -11.312 -2.060 37.100 1.00 82.62 194 GLU A O 1
ATOM 1529 N N . GLY A 1 195 ? -10.427 -3.953 37.941 1.00 88.56 195 GLY A N 1
ATOM 1530 C CA . GLY A 1 195 ? -11.573 -4.289 38.785 1.00 88.56 195 GLY A CA 1
ATOM 1531 C C . GLY A 1 195 ? -12.886 -4.324 38.000 1.00 88.56 195 GLY A C 1
ATOM 1532 O O . GLY A 1 195 ? -13.005 -5.021 36.996 1.00 88.56 195 GLY A O 1
ATOM 1533 N N . THR A 1 196 ? -13.875 -3.549 38.450 1.00 83.12 196 THR A N 1
ATOM 1534 C CA . THR A 1 196 ? -15.205 -3.460 37.821 1.00 83.12 196 THR A CA 1
ATOM 1535 C C . THR A 1 196 ? -15.227 -2.664 36.516 1.00 83.12 196 THR A C 1
ATOM 1537 O O . THR A 1 196 ? -16.224 -2.714 35.803 1.00 83.12 196 THR A O 1
ATOM 1540 N N . LYS A 1 197 ? -14.150 -1.937 36.192 1.00 82.44 197 LYS A N 1
ATOM 1541 C CA . LYS A 1 197 ? -13.988 -1.192 34.933 1.00 82.44 197 LYS A CA 1
ATOM 1542 C C . LY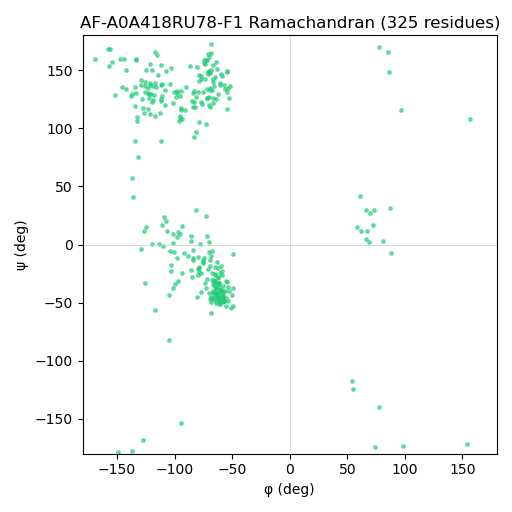S A 1 197 ? -13.102 -1.927 33.924 1.00 82.44 197 LYS A C 1
ATOM 1544 O O . LYS A 1 197 ? -12.710 -1.332 32.924 1.00 82.44 197 LYS A O 1
ATOM 1549 N N . LYS A 1 198 ? -12.744 -3.185 34.198 1.00 88.50 198 LYS A N 1
ATOM 1550 C CA . LYS A 1 198 ? -11.932 -3.992 33.291 1.00 88.50 198 LYS A CA 1
ATOM 1551 C C . LYS A 1 198 ? -12.717 -4.293 32.014 1.00 88.50 198 LYS A C 1
ATOM 1553 O O . LYS A 1 198 ? -13.809 -4.852 32.069 1.00 88.50 198 LYS A O 1
ATOM 1558 N N . VAL A 1 199 ? -12.117 -3.966 30.878 1.00 87.88 199 VAL A N 1
ATOM 1559 C CA . VAL A 1 199 ? -12.596 -4.285 29.535 1.00 87.88 199 VAL A CA 1
ATOM 1560 C C . VAL A 1 199 ? -11.638 -5.307 28.932 1.00 87.88 199 VAL A C 1
ATOM 1562 O O . VAL A 1 199 ? -10.421 -5.120 28.965 1.00 87.88 199 VAL A O 1
ATOM 1565 N N . ALA A 1 200 ? -12.181 -6.418 28.437 1.00 93.19 200 ALA A N 1
ATOM 1566 C CA . ALA A 1 200 ? -11.390 -7.449 27.775 1.00 93.19 200 ALA A CA 1
ATOM 1567 C C . ALA A 1 200 ? -10.851 -6.944 26.428 1.00 93.19 200 ALA A C 1
ATOM 1569 O O . ALA A 1 200 ? -11.505 -6.146 25.758 1.00 93.19 200 ALA A O 1
ATOM 1570 N N . GLY A 1 201 ? -9.667 -7.418 26.047 1.00 95.06 201 GLY A N 1
ATOM 1571 C CA . GLY A 1 201 ? -9.082 -7.122 24.745 1.00 95.06 201 GLY A CA 1
ATOM 1572 C C . GLY A 1 201 ? -9.825 -7.800 23.606 1.00 95.06 201 GLY A C 1
ATOM 1573 O O . GLY A 1 201 ? -10.382 -8.886 23.779 1.00 95.06 201 GLY A O 1
ATOM 1574 N N . LEU A 1 202 ? -9.819 -7.152 22.445 1.00 96.94 202 LEU A N 1
ATOM 1575 C CA . LEU A 1 202 ? -10.440 -7.666 21.224 1.00 96.94 202 LEU A CA 1
ATOM 1576 C C . LEU A 1 202 ? -9.497 -8.549 20.396 1.00 96.94 202 LEU A C 1
ATOM 1578 O O . LEU A 1 202 ? -9.955 -9.196 19.457 1.00 96.94 202 LEU A O 1
ATOM 1582 N N . GLY A 1 203 ? -8.203 -8.592 20.734 1.00 97.50 203 GLY A N 1
ATOM 1583 C CA . GLY A 1 203 ? -7.194 -9.324 19.969 1.00 97.50 203 GLY A CA 1
ATOM 1584 C C . GLY A 1 203 ? -6.804 -8.658 18.644 1.00 97.50 203 GLY A C 1
ATOM 1585 O O . GLY A 1 203 ? -7.238 -7.546 18.345 1.00 97.50 203 GLY A O 1
ATOM 1586 N N . GLY A 1 204 ? -5.981 -9.351 17.852 1.00 97.81 204 GLY A N 1
ATOM 1587 C CA . GLY A 1 204 ? -5.445 -8.871 16.569 1.00 97.81 204 GLY A CA 1
ATOM 1588 C C . GLY A 1 204 ? -4.031 -8.297 16.664 1.00 97.81 204 GLY A C 1
ATOM 1589 O O . GLY A 1 204 ? -3.387 -8.378 17.708 1.00 97.81 204 GLY A O 1
ATOM 1590 N N . SER A 1 205 ? -3.543 -7.728 15.564 1.00 98.50 205 SER A N 1
ATOM 1591 C CA . SER A 1 205 ? -2.221 -7.091 15.516 1.00 98.50 205 SER A CA 1
ATOM 1592 C C . SER A 1 205 ? -2.176 -5.910 14.556 1.00 98.50 205 SER A C 1
ATOM 1594 O O . SER A 1 205 ? -3.026 -5.796 13.669 1.00 98.50 205 SER A O 1
ATOM 1596 N N . PHE A 1 206 ? -1.196 -5.024 14.726 1.00 98.75 206 PHE A N 1
ATOM 1597 C CA . PHE A 1 206 ? -0.900 -3.983 13.746 1.00 98.75 206 PHE A CA 1
ATOM 1598 C C . PHE A 1 206 ? 0.599 -3.735 13.603 1.00 98.75 206 PHE A C 1
ATOM 1600 O O . PHE A 1 206 ? 1.366 -3.856 14.557 1.00 98.75 206 PHE A O 1
ATOM 1607 N N . ASP A 1 207 ? 0.978 -3.322 12.402 1.00 98.62 207 ASP A N 1
ATOM 1608 C CA . ASP A 1 207 ? 2.285 -2.764 12.089 1.00 98.62 207 ASP A CA 1
ATOM 1609 C C . ASP A 1 207 ? 2.197 -1.232 12.097 1.00 98.62 207 ASP A C 1
ATOM 1611 O O . ASP A 1 207 ? 1.281 -0.643 11.507 1.00 98.62 207 ASP A O 1
ATOM 1615 N N . TYR A 1 208 ? 3.140 -0.582 12.777 1.00 98.56 208 TYR A N 1
ATOM 1616 C CA . TYR A 1 208 ? 3.294 0.870 12.783 1.00 98.56 208 TYR A CA 1
ATOM 1617 C C . TYR A 1 208 ? 4.392 1.276 11.804 1.00 98.56 208 TYR A C 1
ATOM 1619 O O . TYR A 1 208 ? 5.523 0.790 11.896 1.00 98.56 208 TYR A O 1
ATOM 1627 N N . TYR A 1 209 ? 4.067 2.193 10.900 1.00 98.50 209 TYR A N 1
ATOM 1628 C CA . TYR A 1 209 ? 4.977 2.707 9.885 1.00 98.50 209 TYR A CA 1
ATOM 1629 C C . TYR A 1 209 ? 5.152 4.216 10.002 1.00 98.50 209 TYR A C 1
ATOM 1631 O O . TYR A 1 209 ? 4.243 4.919 10.433 1.00 98.50 209 TYR A O 1
ATOM 1639 N N . THR A 1 210 ? 6.281 4.716 9.516 1.00 97.94 210 THR A N 1
ATOM 1640 C CA . THR A 1 210 ? 6.492 6.132 9.197 1.00 97.94 210 THR A CA 1
ATOM 1641 C C . THR A 1 210 ? 6.716 6.313 7.698 1.00 97.94 210 THR A C 1
ATOM 1643 O O . THR A 1 210 ? 7.016 5.360 6.968 1.00 97.94 210 THR A O 1
ATOM 1646 N N . ILE A 1 211 ? 6.572 7.545 7.213 1.00 96.50 211 ILE A N 1
ATOM 1647 C CA . ILE A 1 211 ? 6.976 7.905 5.852 1.00 96.50 211 ILE A CA 1
ATOM 1648 C C . ILE A 1 211 ? 8.500 8.069 5.784 1.00 96.50 211 ILE A C 1
ATOM 1650 O O . ILE A 1 211 ? 9.095 8.862 6.510 1.00 96.50 211 ILE A O 1
ATOM 1654 N N . GLY A 1 212 ? 9.135 7.299 4.900 1.00 95.31 212 GLY A N 1
ATOM 1655 C CA . GLY A 1 212 ? 10.570 7.332 4.632 1.00 95.31 212 GLY A CA 1
ATOM 1656 C C . GLY A 1 212 ? 10.957 8.229 3.456 1.00 95.31 212 GLY A C 1
ATOM 1657 O O . GLY A 1 212 ? 10.266 9.186 3.116 1.00 95.31 212 GLY A O 1
ATOM 1658 N N . GLU A 1 213 ? 12.088 7.916 2.818 1.00 95.88 213 GLU A N 1
ATOM 1659 C CA . GLU A 1 213 ? 12.573 8.703 1.678 1.00 95.88 213 GLU A CA 1
ATOM 1660 C C . GLU A 1 213 ? 11.736 8.489 0.409 1.00 95.88 213 GLU A C 1
ATOM 1662 O O . GLU A 1 213 ? 11.091 7.452 0.220 1.00 95.88 213 GLU A O 1
ATOM 1667 N N . ALA A 1 214 ? 11.821 9.457 -0.504 1.00 96.31 214 ALA A N 1
ATOM 1668 C CA . ALA A 1 214 ? 11.299 9.337 -1.860 1.00 96.31 214 ALA A CA 1
ATOM 1669 C C . ALA A 1 214 ? 12.135 8.367 -2.708 1.00 96.31 214 ALA A C 1
ATOM 1671 O O . ALA A 1 214 ? 13.351 8.279 -2.535 1.00 96.31 214 ALA A O 1
ATOM 1672 N N . ILE A 1 215 ? 11.487 7.683 -3.660 1.00 95.88 215 ILE A N 1
ATOM 1673 C CA . ILE A 1 215 ? 12.165 6.806 -4.640 1.00 95.88 215 ILE A CA 1
ATOM 1674 C C . ILE A 1 215 ? 13.080 7.597 -5.579 1.00 95.88 215 ILE A C 1
ATOM 1676 O O . ILE A 1 215 ? 14.102 7.076 -6.021 1.00 95.88 215 ILE A O 1
ATOM 1680 N N . PHE A 1 216 ? 12.726 8.847 -5.876 1.00 95.50 216 PHE A N 1
ATOM 1681 C CA . PHE A 1 216 ? 13.520 9.739 -6.714 1.00 95.50 216 PHE A CA 1
ATOM 1682 C C . PHE A 1 216 ? 14.102 10.878 -5.881 1.00 95.50 216 PHE A C 1
ATOM 1684 O O . PHE A 1 216 ? 13.414 11.469 -5.047 1.00 95.50 216 PHE A O 1
ATOM 1691 N N . ASN A 1 217 ? 15.362 11.200 -6.146 1.00 95.25 217 ASN A N 1
ATOM 1692 C CA . ASN A 1 217 ? 16.023 12.392 -5.641 1.00 95.25 217 ASN A CA 1
ATOM 1693 C C . ASN A 1 217 ? 15.471 13.656 -6.335 1.00 95.25 217 ASN A C 1
ATOM 1695 O O . ASN A 1 217 ? 14.874 13.562 -7.411 1.00 95.25 217 ASN A O 1
ATOM 1699 N N . PRO A 1 218 ? 15.710 14.862 -5.780 1.00 93.44 218 PRO A N 1
ATOM 1700 C CA . PRO A 1 218 ? 15.277 16.119 -6.400 1.00 93.44 218 PRO A CA 1
ATOM 1701 C C . PRO A 1 218 ? 15.839 16.384 -7.808 1.00 93.44 218 PRO A C 1
ATOM 1703 O O . PRO A 1 218 ? 15.301 17.221 -8.526 1.00 93.44 218 PRO A O 1
ATOM 1706 N N . ASP A 1 219 ? 16.920 15.706 -8.197 1.00 93.50 219 ASP A N 1
ATOM 1707 C CA . ASP A 1 219 ? 17.532 15.769 -9.531 1.00 93.50 219 ASP A CA 1
ATOM 1708 C C . ASP A 1 219 ? 17.026 14.668 -10.487 1.00 93.50 219 ASP A C 1
ATOM 1710 O O . ASP A 1 219 ? 17.645 14.407 -11.519 1.00 93.50 219 ASP A O 1
ATOM 1714 N N . ASP A 1 220 ? 15.907 14.025 -10.139 1.00 90.81 220 ASP A N 1
ATOM 1715 C CA . ASP A 1 220 ? 15.256 12.922 -10.851 1.00 90.81 220 ASP A CA 1
ATOM 1716 C C . ASP A 1 220 ? 16.039 11.597 -10.896 1.00 90.81 220 ASP A C 1
ATOM 1718 O O . ASP A 1 220 ? 15.560 10.642 -11.513 1.00 90.81 220 ASP A O 1
ATOM 1722 N N . THR A 1 221 ? 17.191 11.484 -10.225 1.00 93.94 221 THR A N 1
ATOM 1723 C CA . THR A 1 221 ? 17.919 10.209 -10.092 1.00 93.94 221 THR A CA 1
ATOM 1724 C C . THR A 1 221 ? 17.237 9.260 -9.102 1.00 93.94 221 THR A C 1
ATOM 1726 O O . THR A 1 221 ? 16.443 9.686 -8.263 1.00 93.94 221 THR A O 1
ATOM 1729 N N . LEU A 1 222 ? 17.516 7.955 -9.193 1.00 96.06 222 LEU A N 1
ATOM 1730 C CA . LEU A 1 222 ? 17.017 6.988 -8.213 1.00 96.06 222 LEU A CA 1
ATOM 1731 C C . LEU A 1 222 ? 17.712 7.189 -6.864 1.00 96.06 222 LEU A C 1
ATOM 1733 O O . LEU A 1 222 ? 18.933 7.323 -6.786 1.00 96.06 222 LEU A O 1
ATOM 1737 N N . ASN A 1 223 ? 16.929 7.175 -5.792 1.00 96.06 223 ASN A N 1
ATOM 1738 C CA . ASN A 1 223 ? 17.442 7.263 -4.438 1.00 96.06 223 ASN A CA 1
ATOM 1739 C C . ASN A 1 223 ? 17.897 5.886 -3.945 1.00 96.06 223 ASN A C 1
ATOM 1741 O O . ASN A 1 223 ? 17.118 5.123 -3.379 1.00 96.06 223 ASN A O 1
ATOM 1745 N N . GLU A 1 224 ? 19.177 5.569 -4.123 1.00 94.56 224 GLU A N 1
ATOM 1746 C CA . GLU A 1 224 ? 19.752 4.279 -3.715 1.00 94.56 224 GLU A CA 1
ATOM 1747 C C . GLU A 1 224 ? 19.615 3.983 -2.213 1.00 94.56 224 GLU A C 1
ATOM 1749 O O . GLU A 1 224 ? 19.606 2.815 -1.819 1.00 94.56 224 GLU A O 1
ATOM 1754 N N . ALA A 1 225 ? 19.450 5.009 -1.369 1.00 94.06 225 ALA A N 1
ATOM 1755 C CA . ALA A 1 225 ? 19.302 4.838 0.076 1.00 94.06 225 ALA A CA 1
ATOM 1756 C C . ALA A 1 225 ? 18.014 4.094 0.468 1.00 94.06 225 ALA A C 1
ATOM 1758 O O . ALA A 1 225 ? 17.942 3.547 1.569 1.00 94.06 225 ALA A O 1
ATOM 1759 N N . VAL A 1 226 ? 17.010 4.037 -0.417 1.00 93.75 226 VAL A N 1
ATOM 1760 C CA . VAL A 1 226 ? 15.788 3.246 -0.182 1.00 93.75 226 VAL A CA 1
ATOM 1761 C C . VAL A 1 226 ? 16.000 1.741 -0.363 1.00 93.75 226 VAL A C 1
ATOM 1763 O O . VAL A 1 226 ? 15.159 0.952 0.060 1.00 93.75 226 VAL A O 1
ATOM 1766 N N . GLY A 1 227 ? 17.126 1.336 -0.955 1.00 92.69 227 GLY A N 1
ATOM 1767 C CA . GLY A 1 227 ? 17.461 -0.057 -1.219 1.00 92.69 227 GLY A CA 1
ATOM 1768 C C . GLY A 1 227 ? 16.901 -0.588 -2.541 1.00 92.69 227 GLY A C 1
ATOM 1769 O O . GLY A 1 227 ? 15.831 -0.201 -3.015 1.00 92.69 227 GLY A O 1
ATOM 1770 N N . ILE A 1 228 ? 17.646 -1.522 -3.136 1.00 91.62 228 ILE A N 1
ATOM 1771 C CA . ILE A 1 228 ? 17.370 -2.053 -4.476 1.00 91.62 228 ILE A CA 1
ATOM 1772 C C . ILE A 1 228 ? 16.032 -2.794 -4.571 1.00 91.62 228 ILE A C 1
ATOM 1774 O O . ILE A 1 228 ? 15.317 -2.617 -5.552 1.00 91.62 228 ILE A O 1
ATOM 1778 N N . GLU A 1 229 ? 15.645 -3.555 -3.545 1.00 90.81 229 GLU A N 1
ATOM 1779 C CA . GLU A 1 229 ? 14.375 -4.295 -3.548 1.00 90.81 229 GLU A CA 1
ATOM 1780 C C . GLU A 1 229 ? 13.161 -3.370 -3.592 1.00 90.81 229 GLU A C 1
ATOM 1782 O O . GLU A 1 229 ? 12.192 -3.639 -4.300 1.00 90.81 229 GLU A O 1
ATOM 1787 N N . VAL A 1 230 ? 13.230 -2.236 -2.895 1.00 92.38 230 VAL A N 1
ATOM 1788 C CA . VAL A 1 230 ? 12.155 -1.243 -2.901 1.00 92.38 230 VAL A CA 1
ATOM 1789 C C . VAL A 1 230 ? 12.048 -0.583 -4.275 1.00 92.38 230 VAL A C 1
ATOM 1791 O O . VAL A 1 230 ? 10.948 -0.471 -4.817 1.00 92.38 230 VAL A O 1
ATOM 1794 N N . ILE A 1 231 ? 13.181 -0.199 -4.873 1.00 95.06 231 ILE A N 1
ATOM 1795 C CA . ILE A 1 231 ? 13.211 0.361 -6.232 1.00 95.06 231 ILE A CA 1
ATOM 1796 C C . ILE A 1 231 ? 12.641 -0.650 -7.230 1.00 95.06 231 ILE A C 1
ATOM 1798 O O . ILE A 1 231 ? 11.788 -0.298 -8.039 1.00 95.06 231 ILE A O 1
ATOM 1802 N N . ARG A 1 232 ? 13.057 -1.917 -7.149 1.00 94.19 232 ARG A N 1
ATOM 1803 C CA . ARG A 1 232 ? 12.556 -2.993 -8.015 1.00 94.19 232 ARG A CA 1
ATOM 1804 C C . ARG A 1 232 ? 11.051 -3.171 -7.883 1.00 94.19 232 ARG A C 1
ATOM 1806 O O . ARG A 1 232 ? 10.369 -3.252 -8.899 1.00 94.19 232 ARG A O 1
ATOM 1813 N N . HIS A 1 233 ? 10.525 -3.174 -6.661 1.00 92.56 233 HIS A N 1
ATOM 1814 C CA . HIS A 1 233 ? 9.086 -3.271 -6.431 1.00 92.56 233 HIS A CA 1
ATOM 1815 C C . HIS A 1 233 ? 8.329 -2.063 -7.008 1.00 92.56 233 HIS A C 1
ATOM 1817 O O . HIS A 1 233 ? 7.302 -2.238 -7.663 1.00 92.56 233 HIS A O 1
ATOM 1823 N N . TYR A 1 234 ? 8.867 -0.848 -6.849 1.00 95.12 234 TYR A N 1
ATOM 1824 C CA . TYR A 1 234 ? 8.304 0.357 -7.464 1.00 95.12 234 TYR A CA 1
ATOM 1825 C C . TYR A 1 234 ? 8.271 0.254 -8.995 1.00 95.12 234 TYR A C 1
ATOM 1827 O O . TYR A 1 234 ? 7.229 0.496 -9.605 1.00 95.12 234 TYR A O 1
ATOM 1835 N N . VAL A 1 235 ? 9.386 -0.143 -9.618 1.00 96.25 235 VAL A N 1
ATOM 1836 C CA . VAL A 1 235 ? 9.475 -0.299 -11.076 1.00 96.25 235 VAL A CA 1
ATOM 1837 C C . VAL A 1 235 ? 8.505 -1.378 -11.555 1.00 96.25 235 VAL A C 1
ATOM 1839 O O . VAL A 1 235 ? 7.754 -1.124 -12.494 1.00 96.25 235 VAL A O 1
ATOM 1842 N N . ALA A 1 236 ? 8.452 -2.532 -10.886 1.00 95.56 236 ALA A N 1
ATOM 1843 C CA . ALA A 1 236 ? 7.541 -3.622 -11.221 1.00 95.56 236 ALA A CA 1
ATOM 1844 C C . ALA A 1 236 ? 6.068 -3.191 -11.189 1.00 95.56 236 ALA A C 1
ATOM 1846 O O . ALA A 1 236 ? 5.324 -3.475 -12.129 1.00 95.56 236 ALA A O 1
ATOM 1847 N N . TYR A 1 237 ? 5.661 -2.454 -10.153 1.00 94.75 237 TYR A N 1
ATOM 1848 C CA . TYR A 1 237 ? 4.309 -1.909 -10.068 1.00 94.75 237 TYR A CA 1
ATOM 1849 C C . TYR A 1 237 ? 4.049 -0.850 -11.149 1.00 94.75 237 TYR A C 1
ATOM 1851 O O . TYR A 1 237 ? 3.041 -0.923 -11.847 1.00 94.75 237 TYR A O 1
ATOM 1859 N N . SER A 1 238 ? 4.979 0.090 -11.354 1.00 93.81 238 SER A N 1
ATOM 1860 C CA . SER A 1 238 ? 4.850 1.145 -12.373 1.00 93.81 238 SER A CA 1
ATOM 1861 C C . SER A 1 238 ? 4.771 0.606 -13.807 1.00 93.81 238 SER A C 1
ATOM 1863 O O . SER A 1 238 ? 4.180 1.236 -14.684 1.00 93.81 238 SER A O 1
ATOM 1865 N N . GLU A 1 239 ? 5.370 -0.565 -14.033 1.00 95.50 239 GLU A N 1
ATOM 1866 C CA . GLU A 1 239 ? 5.357 -1.289 -15.300 1.00 95.50 239 GLU A CA 1
ATOM 1867 C C . GLU A 1 239 ? 4.097 -2.151 -15.467 1.00 95.50 239 GLU A C 1
ATOM 1869 O O . GLU A 1 239 ? 3.807 -2.628 -16.563 1.00 95.50 239 GLU A O 1
ATOM 1874 N N . GLY A 1 240 ? 3.324 -2.333 -14.393 1.00 94.94 240 GLY A N 1
ATOM 1875 C CA . GLY A 1 240 ? 2.117 -3.149 -14.385 1.00 94.94 240 GLY A CA 1
ATOM 1876 C C . GLY A 1 240 ? 2.402 -4.649 -14.424 1.00 94.94 240 GLY A C 1
ATOM 1877 O O . GLY A 1 240 ? 1.596 -5.405 -14.968 1.00 94.94 240 GLY A O 1
ATOM 1878 N N . ILE A 1 241 ? 3.539 -5.096 -13.873 1.00 95.19 241 ILE A N 1
ATOM 1879 C CA . ILE A 1 241 ? 3.861 -6.525 -13.789 1.00 95.19 241 ILE A CA 1
ATOM 1880 C C . ILE A 1 241 ? 2.868 -7.195 -12.826 1.00 95.19 241 ILE A C 1
ATOM 1882 O O . ILE A 1 241 ? 2.824 -6.818 -11.648 1.00 95.19 241 ILE A O 1
ATOM 1886 N N . PRO A 1 242 ? 2.097 -8.209 -13.264 1.00 92.56 242 PRO A N 1
ATOM 1887 C CA . PRO A 1 242 ? 1.178 -8.920 -12.384 1.00 92.56 242 PRO A CA 1
ATOM 1888 C C . PRO A 1 242 ? 1.906 -9.525 -11.181 1.00 92.56 242 PRO A C 1
ATOM 1890 O O . PRO A 1 242 ? 2.942 -10.161 -11.344 1.00 92.56 242 PRO A O 1
ATOM 1893 N N . ASN A 1 243 ? 1.335 -9.415 -9.978 1.00 89.94 243 ASN A N 1
ATOM 1894 C CA . ASN A 1 243 ? 1.966 -9.935 -8.754 1.00 89.94 243 ASN A CA 1
ATOM 1895 C C . ASN A 1 243 ? 2.331 -11.429 -8.830 1.00 89.94 243 ASN A C 1
ATOM 1897 O O . ASN A 1 243 ? 3.300 -11.849 -8.212 1.00 89.94 243 ASN A O 1
ATOM 1901 N N . ALA A 1 244 ? 1.563 -12.229 -9.578 1.00 92.00 244 ALA A N 1
ATOM 1902 C CA . ALA A 1 244 ? 1.836 -13.656 -9.772 1.00 92.00 244 ALA A CA 1
ATOM 1903 C C . ALA A 1 244 ? 3.060 -13.934 -10.665 1.00 92.00 244 ALA A C 1
ATOM 1905 O O . ALA A 1 244 ? 3.626 -15.021 -10.587 1.00 92.00 244 ALA A O 1
ATOM 1906 N N . ASP A 1 245 ? 3.454 -12.958 -11.486 1.00 93.94 245 ASP A N 1
ATOM 1907 C CA . ASP A 1 245 ? 4.579 -13.051 -12.415 1.00 93.94 245 ASP A CA 1
ATOM 1908 C C . ASP A 1 245 ? 5.854 -12.415 -11.834 1.00 93.94 245 ASP A C 1
ATOM 1910 O O . ASP A 1 245 ? 6.928 -12.582 -12.410 1.00 93.94 245 ASP A O 1
ATOM 1914 N N . GLN A 1 246 ? 5.760 -11.671 -10.724 1.00 93.44 246 GLN A N 1
ATOM 1915 C CA . GLN A 1 246 ? 6.904 -10.998 -10.104 1.00 93.44 246 GLN A CA 1
ATOM 1916 C C . GLN A 1 246 ? 7.871 -11.992 -9.444 1.00 93.44 246 GLN A C 1
ATOM 1918 O O . GLN A 1 246 ? 7.470 -13.015 -8.888 1.00 93.44 246 GLN A O 1
ATOM 1923 N N . THR A 1 247 ? 9.163 -11.670 -9.472 1.00 91.19 247 THR A N 1
ATOM 1924 C CA . THR A 1 247 ? 10.239 -12.495 -8.910 1.00 91.19 247 THR A CA 1
ATOM 1925 C C . THR A 1 247 ? 11.091 -11.703 -7.920 1.00 91.19 247 THR A C 1
ATOM 1927 O O . THR A 1 247 ? 11.443 -10.554 -8.208 1.00 91.19 247 THR A O 1
ATOM 1930 N N . PRO A 1 248 ? 11.503 -12.308 -6.789 1.00 88.31 248 PRO A N 1
ATOM 1931 C CA . PRO A 1 248 ? 12.445 -11.666 -5.879 1.00 88.31 248 PRO A CA 1
ATOM 1932 C C . PRO A 1 248 ? 13.834 -11.555 -6.527 1.00 88.31 248 PRO A C 1
ATOM 1934 O O . PRO A 1 248 ? 14.125 -12.206 -7.539 1.00 88.31 248 PRO A O 1
ATOM 1937 N N . GLN A 1 249 ? 14.713 -10.724 -5.968 1.00 84.50 249 GLN A N 1
ATOM 1938 C CA . GLN A 1 249 ? 16.084 -10.591 -6.476 1.00 84.50 249 GLN A CA 1
ATOM 1939 C C . GLN A 1 249 ? 16.912 -11.874 -6.334 1.00 84.50 249 GLN A C 1
ATOM 1941 O O . GLN A 1 249 ? 17.721 -12.171 -7.211 1.00 84.50 249 GLN A O 1
ATOM 1946 N N . ASP A 1 250 ? 16.679 -12.674 -5.294 1.00 87.00 250 ASP A N 1
ATOM 1947 C CA . ASP A 1 250 ? 17.358 -13.952 -5.040 1.00 87.00 250 ASP A CA 1
ATOM 1948 C C . ASP A 1 250 ? 16.772 -15.133 -5.842 1.00 87.00 250 ASP A C 1
ATOM 1950 O O . ASP A 1 250 ? 16.825 -16.294 -5.430 1.00 87.00 250 ASP A O 1
ATOM 1954 N N . ASN A 1 251 ? 16.227 -14.856 -7.028 1.00 87.38 251 ASN A N 1
ATOM 1955 C CA . ASN A 1 251 ? 15.662 -15.878 -7.899 1.00 87.38 251 ASN A CA 1
ATOM 1956 C C . ASN A 1 251 ? 16.733 -16.798 -8.520 1.00 87.38 251 ASN A C 1
ATOM 1958 O O . ASN A 1 251 ? 17.915 -16.477 -8.636 1.00 87.38 251 ASN A O 1
ATOM 1962 N N . THR A 1 252 ? 16.296 -17.962 -9.002 1.00 85.81 252 THR A N 1
ATOM 1963 C CA . THR A 1 252 ? 17.173 -18.993 -9.585 1.00 85.81 252 THR A CA 1
ATOM 1964 C C . THR A 1 252 ? 17.635 -18.702 -11.018 1.00 85.81 252 THR A C 1
ATOM 1966 O O . THR A 1 252 ? 18.306 -19.539 -11.625 1.00 85.81 252 THR A O 1
ATOM 1969 N N . TYR A 1 253 ? 17.226 -17.575 -11.602 1.00 87.44 253 TYR A N 1
ATOM 1970 C CA . TYR A 1 253 ? 17.417 -17.254 -13.012 1.00 87.44 253 TYR A CA 1
ATOM 1971 C C . TYR A 1 253 ? 18.526 -16.218 -13.198 1.00 87.44 253 TYR A C 1
ATOM 1973 O O . TYR A 1 253 ? 19.668 -16.570 -13.501 1.00 87.44 253 TYR A O 1
ATOM 1981 N N . THR A 1 254 ? 18.188 -14.946 -13.017 1.00 87.88 254 THR A N 1
ATOM 1982 C CA . THR A 1 254 ? 19.092 -13.804 -13.128 1.00 87.88 254 THR A CA 1
ATOM 1983 C C . THR A 1 254 ? 18.667 -12.744 -12.111 1.00 87.88 254 THR A C 1
ATOM 1985 O O . THR A 1 254 ? 17.470 -12.460 -12.004 1.00 87.88 254 THR A O 1
ATOM 1988 N N . PRO A 1 255 ? 19.606 -12.134 -11.366 1.00 90.00 255 PRO A N 1
ATOM 1989 C CA . PRO A 1 255 ? 19.271 -11.207 -10.281 1.00 90.00 255 PRO A CA 1
ATOM 1990 C C . PRO A 1 255 ? 18.479 -9.984 -10.763 1.00 90.00 255 PRO A C 1
ATOM 1992 O O . PRO A 1 255 ? 17.701 -9.400 -10.015 1.00 90.00 255 PRO A O 1
ATOM 1995 N N . TYR A 1 256 ? 18.610 -9.615 -12.038 1.00 94.88 256 TYR A N 1
ATOM 1996 C CA . TYR A 1 256 ? 17.913 -8.471 -12.629 1.00 94.88 256 TYR A CA 1
ATOM 1997 C C . TYR A 1 256 ? 16.456 -8.757 -13.003 1.00 94.88 256 TYR A C 1
ATOM 1999 O O . TYR A 1 256 ? 15.725 -7.825 -13.316 1.00 94.88 256 TYR A O 1
ATOM 2007 N N . LEU A 1 257 ? 16.009 -10.015 -12.978 1.00 95.06 257 LEU A N 1
ATOM 2008 C CA . LEU A 1 257 ? 14.634 -10.378 -13.316 1.00 95.06 257 LEU A CA 1
ATOM 2009 C C . LEU A 1 257 ? 13.678 -9.856 -12.239 1.00 95.06 257 LEU A C 1
ATOM 2011 O O . LEU A 1 257 ? 13.803 -10.245 -11.081 1.00 95.06 257 LEU A O 1
ATOM 2015 N N . MET A 1 258 ? 12.753 -8.973 -12.610 1.00 95.75 258 MET A N 1
ATOM 2016 C CA . MET A 1 258 ? 11.658 -8.506 -11.749 1.00 95.75 258 MET A CA 1
ATOM 2017 C C . MET A 1 258 ? 10.382 -9.315 -11.951 1.00 95.75 258 MET A C 1
ATOM 2019 O O . MET A 1 258 ? 9.543 -9.351 -11.057 1.00 95.75 258 MET A O 1
ATOM 2023 N N . GLY A 1 259 ? 10.222 -9.940 -13.117 1.00 95.25 259 GLY A N 1
ATOM 2024 C CA . GLY A 1 259 ? 9.110 -10.834 -13.385 1.00 95.25 259 GLY A CA 1
ATOM 2025 C C . GLY A 1 259 ? 9.278 -11.628 -14.672 1.00 95.25 259 GLY A C 1
ATOM 2026 O O . GLY A 1 259 ? 10.053 -11.251 -15.559 1.00 95.25 259 GLY A O 1
ATOM 2027 N N . LEU A 1 260 ? 8.549 -12.735 -14.771 1.00 94.12 260 LEU A N 1
ATOM 2028 C CA . LEU A 1 260 ? 8.579 -13.644 -15.911 1.00 94.12 260 LEU A CA 1
ATOM 2029 C C . LEU A 1 260 ? 7.243 -14.368 -16.058 1.00 94.12 260 LEU A C 1
ATOM 2031 O O . LEU A 1 260 ? 6.789 -15.031 -15.130 1.00 94.12 260 LEU A O 1
ATOM 2035 N N . ASN A 1 261 ? 6.677 -14.325 -17.261 1.00 93.06 261 ASN A N 1
ATOM 2036 C CA . ASN A 1 261 ? 5.567 -15.189 -17.650 1.00 93.06 261 ASN A CA 1
ATOM 2037 C C . ASN A 1 261 ? 5.864 -15.932 -18.959 1.00 93.06 261 ASN A C 1
ATOM 2039 O O . ASN A 1 261 ? 7.004 -15.974 -19.422 1.00 93.06 261 ASN A O 1
ATOM 2043 N N . SER A 1 262 ? 4.849 -16.571 -19.548 1.00 90.06 262 SER A N 1
ATOM 2044 C CA . SER A 1 262 ? 5.025 -17.416 -20.736 1.00 90.06 262 SER A CA 1
ATOM 2045 C C . SER A 1 262 ? 5.546 -16.678 -21.971 1.00 90.06 262 SER A C 1
ATOM 2047 O O . SER A 1 262 ? 6.042 -17.333 -22.882 1.00 90.06 262 SER A O 1
ATOM 2049 N N . ASP A 1 263 ? 5.403 -15.352 -22.025 1.00 93.44 263 ASP A N 1
ATOM 2050 C CA . ASP A 1 263 ? 5.741 -14.552 -23.204 1.00 93.44 263 ASP A CA 1
ATOM 2051 C C . ASP A 1 263 ? 6.717 -13.408 -22.899 1.00 93.44 263 ASP A C 1
ATOM 2053 O O . ASP A 1 263 ? 7.563 -13.090 -23.730 1.00 93.44 263 ASP A O 1
ATOM 2057 N N . THR A 1 264 ? 6.655 -12.811 -21.708 1.00 96.31 264 THR A N 1
ATOM 2058 C CA . THR A 1 264 ? 7.427 -11.613 -21.357 1.00 96.31 264 THR A CA 1
ATOM 2059 C C . THR A 1 264 ? 8.329 -11.842 -20.148 1.00 96.31 264 THR A C 1
ATOM 2061 O O . THR A 1 264 ? 7.915 -12.419 -19.143 1.00 96.31 264 THR A O 1
ATOM 2064 N N . ALA A 1 265 ? 9.563 -11.345 -20.237 1.00 96.69 265 ALA A N 1
ATOM 2065 C CA . ALA A 1 265 ? 10.445 -11.133 -19.097 1.00 96.69 265 ALA A CA 1
ATOM 2066 C C . ALA A 1 265 ? 10.659 -9.639 -18.861 1.00 96.69 265 ALA A C 1
ATOM 2068 O O . ALA A 1 265 ? 10.924 -8.888 -19.802 1.00 96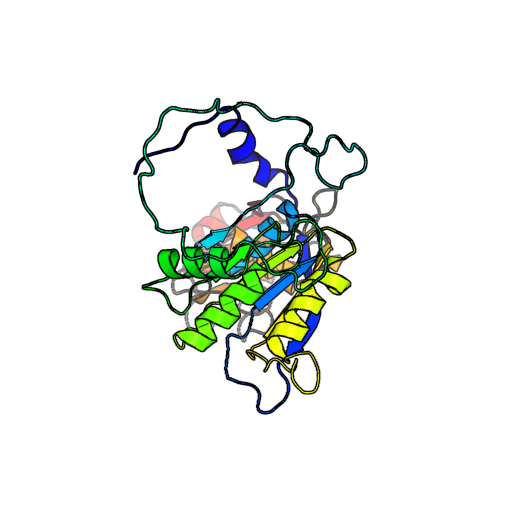.69 265 ALA A O 1
ATOM 2069 N N . TRP A 1 266 ? 10.615 -9.229 -17.599 1.00 97.81 266 TRP A N 1
ATOM 2070 C CA . TRP A 1 266 ? 10.912 -7.867 -17.176 1.00 97.81 266 TRP A CA 1
ATOM 2071 C C . TRP A 1 266 ? 12.197 -7.859 -16.369 1.00 97.81 266 TRP A C 1
ATOM 2073 O O . TRP A 1 266 ? 12.315 -8.559 -15.361 1.00 97.81 266 TRP A O 1
ATOM 2083 N N . LEU A 1 267 ? 13.165 -7.065 -16.809 1.00 97.50 267 LEU A N 1
ATOM 2084 C CA . LEU A 1 267 ? 14.474 -6.965 -16.192 1.00 97.50 267 LEU A CA 1
ATOM 2085 C C . LEU A 1 267 ? 14.764 -5.523 -15.794 1.00 97.50 267 LEU A C 1
ATOM 2087 O O . LEU A 1 267 ? 14.579 -4.596 -16.581 1.00 97.50 267 LEU A O 1
ATOM 2091 N N . PHE A 1 268 ? 15.273 -5.358 -14.583 1.00 97.75 268 PHE A N 1
ATOM 2092 C CA . PHE A 1 268 ? 15.832 -4.116 -14.081 1.00 97.75 268 PHE A CA 1
ATOM 2093 C C . PHE A 1 268 ? 17.330 -4.293 -13.913 1.00 97.75 268 PHE A C 1
ATOM 2095 O O . PHE A 1 268 ? 17.798 -4.761 -12.874 1.00 97.75 268 PHE A O 1
ATOM 2102 N N . TYR A 1 269 ? 18.069 -3.997 -14.986 1.00 97.25 269 TYR A N 1
ATOM 2103 C CA . TYR A 1 269 ? 19.521 -3.996 -14.956 1.00 97.25 269 TYR A CA 1
ATOM 2104 C C . TYR A 1 269 ? 19.985 -2.668 -14.373 1.00 97.25 269 TYR A C 1
ATOM 2106 O O . TYR A 1 269 ? 20.031 -1.651 -15.058 1.00 97.25 269 TYR A O 1
ATOM 2114 N N . TYR A 1 270 ? 20.267 -2.694 -13.078 1.00 96.12 270 TYR A N 1
ATOM 2115 C CA . TYR A 1 270 ? 20.695 -1.541 -12.308 1.00 96.12 270 TYR A CA 1
ATOM 2116 C C . TYR A 1 270 ? 21.743 -1.989 -11.299 1.00 96.12 270 TYR A C 1
ATOM 2118 O O . TYR A 1 270 ? 21.543 -2.995 -10.617 1.00 96.12 270 TYR A O 1
ATOM 2126 N N . GLU A 1 271 ? 22.826 -1.230 -11.202 1.00 94.38 271 GLU A N 1
ATOM 2127 C CA . GLU A 1 271 ? 23.892 -1.439 -10.231 1.00 94.38 271 GLU A CA 1
ATOM 2128 C C . GLU A 1 271 ? 24.141 -0.121 -9.492 1.00 94.38 271 GLU A C 1
ATOM 2130 O O . GLU A 1 271 ? 24.362 0.902 -10.147 1.00 94.38 271 GLU A O 1
ATOM 2135 N N . PRO A 1 272 ? 24.088 -0.104 -8.148 1.00 91.06 272 PRO A N 1
ATOM 2136 C CA . PRO A 1 272 ? 24.311 1.116 -7.391 1.00 91.06 272 PRO A CA 1
ATOM 2137 C C . PRO A 1 272 ? 25.667 1.748 -7.707 1.00 91.06 272 PRO A C 1
ATOM 2139 O O . PRO A 1 272 ? 26.692 1.069 -7.673 1.00 91.06 272 PRO A O 1
ATOM 2142 N N . ASN A 1 273 ? 25.695 3.061 -7.928 1.00 90.31 273 ASN A N 1
ATOM 2143 C CA . ASN A 1 273 ? 26.901 3.835 -8.256 1.00 90.31 273 ASN A CA 1
ATOM 2144 C C . ASN A 1 273 ? 27.603 3.437 -9.572 1.00 90.31 273 ASN A C 1
ATOM 2146 O O . ASN A 1 273 ? 28.714 3.908 -9.837 1.00 90.31 273 ASN A O 1
ATOM 2150 N N . GLU A 1 274 ? 26.968 2.627 -10.422 1.00 93.56 274 GLU A N 1
ATOM 2151 C CA . GLU A 1 274 ? 27.501 2.219 -11.720 1.00 93.56 274 GLU A CA 1
ATOM 2152 C C . GLU A 1 274 ? 26.532 2.546 -12.860 1.00 93.56 274 GLU A C 1
ATOM 2154 O O . GLU A 1 274 ? 25.317 2.576 -12.701 1.00 93.56 274 GLU A O 1
ATOM 2159 N N . VAL A 1 275 ? 27.084 2.803 -14.049 1.00 95.06 275 VAL A N 1
ATOM 2160 C CA . VAL A 1 275 ? 26.279 3.047 -15.251 1.00 95.06 275 VAL A CA 1
ATOM 2161 C C . VAL A 1 275 ? 26.112 1.735 -16.000 1.00 95.06 275 VAL A C 1
ATOM 2163 O O . VAL A 1 275 ? 27.048 1.262 -16.649 1.00 95.06 275 VAL A O 1
ATOM 2166 N N . THR A 1 276 ? 24.906 1.186 -15.966 1.00 97.06 276 THR A N 1
ATOM 2167 C CA . THR A 1 276 ? 24.558 -0.059 -16.650 1.00 97.06 276 THR A CA 1
ATOM 2168 C C . THR A 1 276 ? 24.361 0.146 -18.149 1.00 97.06 276 THR A C 1
ATOM 2170 O O . THR A 1 276 ? 23.888 1.183 -18.628 1.00 97.06 276 THR A O 1
ATOM 2173 N N . CYS A 1 277 ? 24.743 -0.853 -18.939 1.00 98.06 277 CYS A N 1
ATOM 2174 C CA . CYS A 1 277 ? 24.669 -0.775 -20.389 1.00 98.06 277 CYS A CA 1
ATOM 2175 C C . CYS A 1 277 ? 24.066 -2.049 -20.972 1.00 98.06 277 CYS A C 1
ATOM 2177 O O . CYS A 1 277 ? 24.627 -3.130 -20.846 1.00 98.06 277 CYS A O 1
ATOM 2179 N N . LEU A 1 278 ? 22.932 -1.912 -21.657 1.00 98.25 278 LEU A N 1
ATOM 2180 C CA . LEU A 1 278 ? 22.354 -2.990 -22.442 1.00 98.25 278 LEU A CA 1
ATOM 2181 C C . LEU A 1 278 ? 23.195 -3.218 -23.706 1.00 98.25 278 LEU A C 1
ATOM 2183 O O . LEU A 1 278 ? 23.116 -2.458 -24.677 1.00 98.25 278 LEU A O 1
ATOM 2187 N N . ASP A 1 279 ? 23.990 -4.282 -23.680 1.00 97.94 279 ASP A N 1
ATOM 2188 C CA . ASP A 1 279 ? 24.829 -4.757 -24.775 1.00 97.94 279 ASP A CA 1
ATOM 2189 C C . ASP A 1 279 ? 24.767 -6.291 -24.919 1.00 97.94 279 ASP A C 1
ATOM 2191 O O . ASP A 1 279 ? 23.998 -6.979 -24.242 1.00 97.94 279 ASP A O 1
ATOM 2195 N N . LEU A 1 280 ? 25.535 -6.833 -25.868 1.00 97.06 280 LEU A N 1
ATOM 2196 C CA . LEU A 1 280 ? 25.555 -8.272 -26.137 1.00 97.06 280 LEU A CA 1
ATOM 2197 C C . LEU A 1 280 ? 26.158 -9.081 -24.981 1.00 97.06 280 LEU A C 1
ATOM 2199 O O . LEU A 1 280 ? 25.743 -10.222 -24.775 1.00 97.06 280 LEU A O 1
ATOM 2203 N N . ASP A 1 281 ? 27.104 -8.512 -24.234 1.00 96.88 281 ASP A N 1
ATOM 2204 C CA . ASP A 1 281 ? 27.753 -9.200 -23.120 1.00 96.88 281 ASP A CA 1
ATOM 2205 C C . ASP A 1 281 ? 26.756 -9.389 -21.981 1.00 96.88 281 ASP A C 1
ATOM 2207 O O . ASP A 1 281 ? 26.575 -10.515 -21.512 1.00 96.88 281 ASP A O 1
ATOM 2211 N N . PHE A 1 282 ? 26.013 -8.336 -21.629 1.00 96.69 282 PHE A N 1
ATOM 2212 C CA . PHE A 1 282 ? 24.918 -8.423 -20.670 1.00 96.69 282 PHE A CA 1
ATOM 2213 C C . PHE A 1 282 ? 23.862 -9.449 -21.101 1.00 96.69 282 PHE A C 1
ATOM 2215 O O . PHE A 1 282 ? 23.505 -10.326 -20.312 1.00 96.69 282 PHE A O 1
ATOM 2222 N N . LEU A 1 283 ? 23.401 -9.410 -22.358 1.00 95.75 283 LEU A N 1
ATOM 2223 C CA . LEU A 1 283 ? 22.403 -10.365 -22.861 1.00 95.75 283 LEU A CA 1
ATOM 2224 C C . LEU A 1 283 ? 22.860 -11.826 -22.739 1.00 95.75 283 LEU A C 1
ATOM 2226 O O . LEU A 1 283 ? 22.043 -12.698 -22.438 1.00 95.75 283 LEU A O 1
ATOM 2230 N N . ASN A 1 284 ? 24.153 -12.102 -22.931 1.00 94.06 284 ASN A N 1
ATOM 2231 C CA . ASN A 1 284 ? 24.717 -13.446 -22.792 1.00 94.06 284 ASN A CA 1
ATOM 2232 C C . ASN A 1 284 ? 24.730 -13.954 -21.340 1.00 94.06 284 ASN A C 1
ATOM 2234 O O . ASN A 1 284 ? 24.825 -15.164 -21.121 1.00 94.06 284 ASN A O 1
ATOM 2238 N N . THR A 1 285 ? 24.613 -13.066 -20.348 1.00 93.38 285 THR A N 1
ATOM 2239 C CA . THR A 1 285 ? 24.501 -13.457 -18.932 1.00 93.38 285 THR A CA 1
ATOM 2240 C C . THR A 1 285 ? 23.094 -13.921 -18.546 1.00 93.38 285 THR A C 1
ATOM 2242 O O . THR A 1 285 ? 22.936 -14.633 -17.550 1.00 93.38 285 THR A O 1
ATOM 2245 N N . LEU A 1 286 ? 22.072 -13.545 -19.324 1.00 92.56 286 LEU A N 1
ATOM 2246 C CA . LEU A 1 286 ? 20.673 -13.755 -18.965 1.00 92.56 286 LEU A CA 1
ATOM 2247 C C . LEU A 1 286 ? 20.269 -15.227 -19.061 1.00 92.56 286 LEU A C 1
ATOM 2249 O O . LEU A 1 286 ? 20.511 -15.917 -20.054 1.00 92.56 286 LEU A O 1
ATOM 2253 N N . LYS A 1 287 ? 19.581 -15.699 -18.021 1.00 90.38 287 LYS A N 1
ATOM 2254 C CA . LYS A 1 287 ? 19.028 -17.052 -17.932 1.00 90.38 287 LYS A CA 1
ATOM 2255 C C . LYS A 1 287 ? 17.542 -16.946 -17.624 1.00 90.38 287 LYS A C 1
ATOM 2257 O O . LYS A 1 287 ? 17.167 -16.177 -16.754 1.00 90.38 287 LYS A O 1
ATOM 2262 N N . PHE A 1 288 ? 16.725 -17.745 -18.310 1.00 86.44 288 PHE A N 1
ATOM 2263 C CA . PHE A 1 288 ? 15.261 -17.785 -18.143 1.00 86.44 288 PHE A CA 1
ATOM 2264 C C . PHE A 1 288 ? 14.735 -19.207 -17.862 1.00 86.44 288 PHE A C 1
ATOM 2266 O O . PHE A 1 288 ? 13.541 -19.476 -17.916 1.00 86.44 288 PHE A O 1
ATOM 2273 N N . GLY A 1 289 ? 15.633 -20.155 -17.573 1.00 84.06 289 GLY A N 1
ATOM 2274 C CA . GLY A 1 289 ? 15.278 -21.563 -17.399 1.00 84.06 289 GLY A CA 1
ATOM 2275 C C . GLY A 1 289 ? 15.046 -22.288 -18.726 1.00 84.06 289 GLY A C 1
ATOM 2276 O O . GLY A 1 289 ? 15.809 -22.115 -19.675 1.00 84.06 289 GLY A O 1
ATOM 2277 N N . ALA A 1 290 ? 14.029 -23.155 -18.762 1.00 74.81 290 ALA A N 1
ATOM 2278 C CA . ALA A 1 290 ? 13.794 -24.086 -19.869 1.00 74.81 290 ALA A CA 1
ATOM 2279 C C . ALA A 1 290 ? 13.170 -23.438 -21.119 1.00 74.81 290 ALA A C 1
ATOM 2281 O O . ALA A 1 290 ? 13.346 -23.958 -22.220 1.00 74.81 290 ALA A O 1
ATOM 2282 N N . ALA A 1 291 ? 12.464 -22.317 -20.964 1.00 73.88 291 ALA A N 1
ATOM 2283 C CA . ALA A 1 291 ? 11.839 -21.583 -22.058 1.00 73.88 291 ALA A CA 1
ATOM 2284 C C . ALA A 1 291 ? 12.386 -20.154 -22.104 1.00 73.88 291 ALA A C 1
ATOM 2286 O O . ALA A 1 291 ? 12.586 -19.526 -21.067 1.00 73.88 291 ALA A O 1
ATOM 2287 N N . LYS A 1 292 ? 12.645 -19.647 -23.313 1.00 82.44 292 LYS A N 1
ATOM 2288 C CA . LYS A 1 292 ? 13.000 -18.240 -23.514 1.00 82.44 292 LYS A CA 1
ATOM 2289 C C . LYS A 1 292 ? 11.719 -17.434 -23.752 1.00 82.44 292 LYS A C 1
ATOM 2291 O O . LYS A 1 292 ? 10.895 -17.899 -24.540 1.00 82.44 292 LYS A O 1
ATOM 2296 N N . PRO A 1 293 ? 11.565 -16.265 -23.113 1.00 91.62 293 PRO A N 1
ATOM 2297 C CA . PRO A 1 293 ? 10.434 -15.380 -23.370 1.00 91.62 293 PRO A CA 1
ATOM 2298 C C . PRO A 1 293 ? 10.471 -14.881 -24.823 1.00 91.62 293 PRO A C 1
ATOM 2300 O O . PRO A 1 293 ? 11.548 -14.761 -25.415 1.00 91.62 293 PRO A O 1
ATOM 2303 N N . GLY A 1 294 ? 9.300 -14.593 -25.391 1.00 93.50 294 GLY A N 1
ATOM 2304 C CA . GLY A 1 294 ? 9.171 -13.960 -26.704 1.00 93.50 294 GLY A CA 1
ATOM 2305 C C . GLY A 1 294 ? 9.563 -12.480 -26.685 1.00 93.50 294 GLY A C 1
ATOM 2306 O O . GLY A 1 294 ? 10.091 -11.978 -27.676 1.00 93.50 294 GLY A O 1
ATOM 2307 N N . THR A 1 295 ? 9.363 -11.811 -25.544 1.00 96.88 295 THR A N 1
ATOM 2308 C CA . THR A 1 295 ? 9.698 -10.401 -25.320 1.00 96.88 295 THR A CA 1
ATOM 2309 C C . THR A 1 295 ? 10.517 -10.216 -24.040 1.00 96.88 295 THR A C 1
ATOM 2311 O O . THR A 1 295 ? 10.199 -10.786 -22.998 1.00 96.88 295 THR A O 1
ATOM 2314 N N . ALA A 1 296 ? 11.552 -9.379 -24.083 1.00 97.31 296 ALA A N 1
ATOM 2315 C CA . ALA A 1 296 ? 12.317 -8.956 -22.913 1.00 97.31 296 ALA A CA 1
ATOM 2316 C C . ALA A 1 296 ? 12.278 -7.428 -22.777 1.00 97.31 296 ALA A C 1
ATOM 2318 O O . ALA A 1 296 ? 12.857 -6.710 -23.593 1.00 97.31 296 ALA A O 1
ATOM 2319 N N . ILE A 1 297 ? 11.616 -6.929 -21.735 1.00 98.25 297 ILE A N 1
ATOM 2320 C CA . ILE A 1 297 ? 11.614 -5.510 -21.370 1.00 98.25 297 ILE A CA 1
ATOM 2321 C C . ILE A 1 297 ? 12.765 -5.288 -20.394 1.00 98.25 297 ILE A C 1
ATOM 2323 O O . ILE A 1 297 ? 12.771 -5.858 -19.307 1.00 98.25 297 ILE A O 1
ATOM 2327 N N . ILE A 1 298 ? 13.755 -4.490 -20.790 1.00 98.38 298 ILE A N 1
ATOM 2328 C CA . ILE A 1 298 ? 15.002 -4.303 -20.044 1.00 98.38 298 ILE A CA 1
ATOM 2329 C C . ILE A 1 298 ? 15.197 -2.824 -19.735 1.00 98.38 298 ILE A C 1
ATOM 2331 O O . ILE A 1 298 ? 15.392 -2.004 -20.638 1.00 98.38 298 ILE A O 1
ATOM 2335 N N . TYR A 1 299 ? 15.195 -2.507 -18.447 1.00 98.50 299 TYR A N 1
ATOM 2336 C CA . TYR A 1 299 ? 15.627 -1.218 -17.929 1.00 98.50 299 TYR A CA 1
ATOM 2337 C C . TYR A 1 299 ? 17.148 -1.199 -17.756 1.00 98.50 299 TYR A C 1
ATOM 2339 O O . TYR A 1 299 ? 17.681 -2.130 -17.160 1.00 98.50 299 TYR A O 1
ATOM 2347 N N . ALA A 1 300 ? 17.820 -0.165 -18.270 1.00 98.25 300 ALA A N 1
ATOM 2348 C CA . ALA A 1 300 ? 19.248 0.118 -18.048 1.00 98.25 300 ALA A CA 1
ATOM 2349 C C . ALA A 1 300 ? 19.557 1.614 -18.295 1.00 98.25 300 ALA A C 1
ATOM 2351 O O . ALA A 1 300 ? 18.735 2.338 -18.868 1.00 98.25 300 ALA A O 1
ATOM 2352 N N . ASP A 1 301 ? 20.741 2.106 -17.921 1.00 97.62 301 ASP A N 1
ATOM 2353 C CA . ASP A 1 301 ? 21.121 3.518 -18.136 1.00 97.62 301 ASP A CA 1
ATOM 2354 C C . ASP A 1 301 ? 21.416 3.837 -19.611 1.00 97.62 301 ASP A C 1
ATOM 2356 O O . ASP A 1 301 ? 21.110 4.926 -20.124 1.00 97.62 301 ASP A O 1
ATOM 2360 N N . LYS A 1 302 ? 22.036 2.881 -20.310 1.00 97.81 302 LYS A N 1
ATOM 2361 C CA . LYS A 1 302 ? 22.462 2.990 -21.712 1.00 97.81 302 LYS A CA 1
ATOM 2362 C C . LYS A 1 302 ? 22.071 1.751 -22.511 1.00 97.81 302 LYS A C 1
ATOM 2364 O O . LYS A 1 302 ? 21.856 0.679 -21.960 1.00 97.81 302 LYS A O 1
ATOM 2369 N N . CYS A 1 303 ? 22.028 1.900 -23.832 1.00 98.25 303 CYS A N 1
ATOM 2370 C CA . CYS A 1 303 ? 21.823 0.804 -24.773 1.00 98.25 303 CYS A CA 1
ATOM 2371 C C . CYS A 1 303 ? 22.763 0.971 -25.971 1.00 98.25 303 CYS A C 1
ATOM 2373 O O . CYS A 1 303 ? 22.801 2.044 -26.578 1.00 98.25 303 CYS A O 1
ATOM 2375 N N . LEU A 1 304 ? 23.520 -0.082 -26.294 1.00 98.00 304 LEU A N 1
ATOM 2376 C CA . LEU A 1 304 ? 24.396 -0.161 -27.472 1.00 98.00 304 LEU A CA 1
ATOM 2377 C C . LEU A 1 304 ? 23.807 -1.030 -28.591 1.00 98.00 304 LEU A C 1
ATOM 2379 O O . LEU A 1 304 ? 24.375 -1.104 -29.681 1.00 98.00 304 LEU A O 1
ATOM 2383 N N . LEU A 1 305 ? 22.673 -1.686 -28.341 1.00 97.81 305 LEU A N 1
ATOM 2384 C CA . LEU A 1 305 ? 21.985 -2.497 -29.338 1.00 97.81 305 LEU A CA 1
ATOM 2385 C C . LEU A 1 305 ? 21.290 -1.608 -30.373 1.00 97.81 305 LEU A C 1
ATOM 2387 O O . LEU A 1 305 ? 20.709 -0.568 -30.052 1.00 97.81 305 LEU A O 1
ATOM 2391 N N . THR A 1 306 ? 21.305 -2.038 -31.634 1.00 97.94 306 THR A N 1
ATOM 2392 C CA . THR A 1 306 ? 20.559 -1.342 -32.685 1.00 97.94 306 THR A CA 1
ATOM 2393 C C . THR A 1 306 ? 19.061 -1.615 -32.558 1.00 97.94 306 THR A C 1
ATOM 2395 O O . THR A 1 306 ? 18.636 -2.634 -32.006 1.00 97.94 306 THR A O 1
ATOM 2398 N N . LYS A 1 307 ? 18.233 -0.715 -33.099 1.00 97.12 307 LYS A N 1
ATOM 2399 C CA . LYS A 1 307 ? 16.773 -0.898 -33.107 1.00 97.12 307 LYS A CA 1
ATOM 2400 C C . LYS A 1 307 ? 16.367 -2.149 -33.883 1.00 97.12 307 LYS A C 1
ATOM 2402 O O . LYS A 1 307 ? 15.441 -2.842 -33.472 1.00 97.12 307 LYS A O 1
ATOM 2407 N N . GLU A 1 308 ? 17.071 -2.450 -34.971 1.00 98.00 308 GLU A N 1
ATOM 2408 C CA . GLU A 1 308 ? 16.841 -3.628 -35.807 1.00 98.00 308 GLU A CA 1
ATOM 2409 C C . GLU A 1 308 ? 17.128 -4.910 -35.025 1.00 98.00 308 GLU A C 1
ATOM 2411 O O . GLU A 1 308 ? 16.307 -5.824 -35.037 1.00 98.00 308 GLU A O 1
ATOM 2416 N N . PHE A 1 309 ? 18.245 -4.950 -34.287 1.00 97.75 309 PHE A N 1
ATOM 2417 C CA . PHE A 1 309 ? 18.587 -6.080 -33.429 1.00 97.75 309 PHE A CA 1
ATOM 2418 C C . PHE A 1 309 ? 17.532 -6.271 -32.339 1.00 97.75 309 PHE A C 1
ATOM 2420 O O . PHE A 1 309 ? 16.985 -7.359 -32.187 1.00 97.75 309 PHE A O 1
ATOM 2427 N N . MET A 1 310 ? 17.195 -5.202 -31.616 1.00 97.75 310 MET A N 1
ATOM 2428 C CA . MET A 1 310 ? 16.188 -5.268 -30.559 1.00 97.75 310 MET A CA 1
ATOM 2429 C C . MET A 1 310 ? 14.835 -5.759 -31.090 1.00 97.75 310 MET A C 1
ATOM 2431 O O . MET A 1 310 ? 14.244 -6.662 -30.508 1.00 97.75 310 MET A O 1
ATOM 2435 N N . THR A 1 311 ? 14.394 -5.258 -32.246 1.00 97.12 311 THR A N 1
ATOM 2436 C CA . THR A 1 311 ? 13.142 -5.696 -32.887 1.00 97.12 311 THR A CA 1
ATOM 2437 C C . THR A 1 311 ? 13.193 -7.171 -33.291 1.00 97.12 311 THR A C 1
ATOM 2439 O O . THR A 1 311 ? 12.240 -7.905 -33.050 1.00 97.12 311 THR A O 1
ATOM 2442 N N . GLN A 1 312 ? 14.304 -7.623 -33.879 1.00 96.81 312 GLN A N 1
ATOM 2443 C CA . GLN A 1 312 ? 14.478 -9.011 -34.315 1.00 96.81 312 GLN A CA 1
ATOM 2444 C C . GLN A 1 312 ? 14.413 -10.011 -33.149 1.00 96.81 312 GLN A C 1
ATOM 2446 O O . GLN A 1 312 ? 13.937 -11.129 -33.340 1.00 96.81 312 GLN A O 1
ATOM 2451 N N . TYR A 1 313 ? 14.897 -9.621 -31.968 1.00 95.50 313 TYR A N 1
ATOM 2452 C CA . TYR A 1 313 ? 14.990 -10.492 -30.792 1.00 95.50 313 TYR A CA 1
ATOM 2453 C C . TYR A 1 313 ? 13.954 -10.184 -29.700 1.00 95.50 313 TYR A C 1
ATOM 2455 O O . TYR A 1 313 ? 14.081 -10.703 -28.595 1.00 95.50 313 TYR A O 1
ATOM 2463 N N . GLY A 1 314 ? 12.945 -9.353 -29.985 1.00 96.75 314 GLY A N 1
ATOM 2464 C CA . GLY A 1 314 ? 11.884 -9.032 -29.024 1.00 96.75 314 GLY A CA 1
ATOM 2465 C C . GLY A 1 314 ? 12.369 -8.254 -27.796 1.00 96.75 314 GLY A C 1
ATOM 2466 O O . GLY A 1 314 ? 11.822 -8.403 -26.712 1.00 96.75 314 GLY A O 1
ATOM 2467 N N . ILE A 1 315 ? 13.414 -7.438 -27.924 1.00 98.19 315 ILE A N 1
ATOM 2468 C CA . ILE A 1 315 ? 13.969 -6.654 -26.815 1.00 98.19 315 ILE A CA 1
ATOM 2469 C C . ILE A 1 315 ? 13.361 -5.251 -26.827 1.00 98.19 315 ILE A C 1
ATOM 2471 O O . ILE A 1 315 ? 13.361 -4.566 -27.849 1.00 98.19 315 ILE A O 1
ATOM 2475 N N . ILE A 1 316 ? 12.896 -4.793 -25.670 1.00 98.25 316 ILE A N 1
ATOM 2476 C CA . ILE A 1 316 ? 12.403 -3.435 -25.452 1.00 98.25 316 ILE A CA 1
ATOM 2477 C C . ILE A 1 316 ? 13.310 -2.773 -24.418 1.00 98.25 316 ILE A C 1
ATOM 2479 O O . ILE A 1 316 ? 13.302 -3.139 -23.247 1.00 98.25 316 ILE A O 1
ATOM 2483 N N . PHE A 1 317 ? 14.097 -1.790 -24.853 1.00 98.50 317 PHE A N 1
ATOM 2484 C CA . PHE A 1 317 ? 14.931 -0.990 -23.959 1.00 98.50 317 PHE A CA 1
ATOM 2485 C C . PHE A 1 317 ? 14.125 0.144 -23.317 1.00 98.50 317 PHE A C 1
ATOM 2487 O O . PHE A 1 317 ? 13.467 0.911 -24.025 1.00 98.50 317 PHE A O 1
ATOM 2494 N N . LYS A 1 318 ? 14.249 0.286 -21.995 1.00 98.44 318 LYS A N 1
ATOM 2495 C CA . LYS A 1 318 ? 13.747 1.423 -21.219 1.00 98.44 318 LYS A CA 1
ATOM 2496 C C . LYS A 1 318 ? 14.896 2.090 -20.466 1.00 98.44 318 LYS A C 1
ATOM 2498 O O . LYS A 1 318 ? 15.684 1.438 -19.789 1.00 98.44 318 LYS A O 1
ATOM 2503 N N . LYS A 1 319 ? 15.016 3.406 -20.602 1.00 97.81 319 LYS A N 1
ATOM 2504 C CA . LYS A 1 319 ? 16.097 4.183 -20.000 1.00 97.81 319 LYS A CA 1
ATOM 2505 C C . LYS A 1 319 ? 15.813 4.500 -18.534 1.00 97.81 319 LYS A C 1
ATOM 2507 O O . LYS A 1 319 ? 14.803 5.129 -18.232 1.00 97.81 319 LYS A O 1
ATOM 2512 N N . ILE A 1 320 ? 16.743 4.171 -17.646 1.00 96.88 320 ILE A N 1
ATOM 2513 C CA . ILE A 1 320 ? 16.692 4.587 -16.239 1.00 96.88 320 ILE A CA 1
ATOM 2514 C C . ILE A 1 320 ? 17.155 6.052 -16.103 1.00 96.88 320 ILE A C 1
ATOM 2516 O O . ILE A 1 320 ? 18.080 6.472 -16.807 1.00 96.88 320 ILE A O 1
ATOM 2520 N N . PRO A 1 321 ? 16.519 6.873 -15.245 1.00 94.06 321 PRO A N 1
ATOM 2521 C CA . PRO A 1 321 ? 15.191 6.696 -14.640 1.00 94.06 321 PRO A CA 1
ATOM 2522 C C . PRO A 1 321 ? 14.042 7.172 -15.549 1.00 94.06 321 PRO A C 1
ATOM 2524 O O . PRO A 1 321 ? 12.876 7.017 -15.205 1.00 94.06 321 PRO A O 1
ATOM 2527 N N . ARG A 1 322 ? 14.365 7.766 -16.707 1.00 95.06 322 ARG A N 1
ATOM 2528 C CA . ARG A 1 322 ? 13.435 8.497 -17.586 1.00 95.06 322 ARG A CA 1
ATOM 2529 C C . ARG A 1 322 ? 12.177 7.714 -17.984 1.00 95.06 322 ARG A C 1
ATOM 2531 O O . ARG A 1 322 ? 11.109 8.304 -18.076 1.00 95.06 322 ARG A O 1
ATOM 2538 N N . ASP A 1 323 ? 12.322 6.426 -18.270 1.00 96.19 323 ASP A N 1
ATOM 2539 C CA . ASP A 1 323 ? 11.246 5.573 -18.781 1.00 96.19 323 ASP A CA 1
ATOM 2540 C C . ASP A 1 323 ? 10.569 4.759 -17.654 1.00 96.19 323 ASP A C 1
ATOM 2542 O O . ASP A 1 323 ? 9.790 3.847 -17.934 1.00 96.19 323 ASP A O 1
ATOM 2546 N N . ILE A 1 324 ? 10.862 5.070 -16.382 1.00 95.19 324 ILE A N 1
ATOM 2547 C CA . ILE A 1 324 ? 10.123 4.561 -15.218 1.00 95.19 324 ILE A CA 1
ATOM 2548 C C . ILE A 1 324 ? 8.898 5.457 -15.008 1.00 95.19 324 ILE A C 1
ATOM 2550 O O . ILE A 1 324 ? 9.026 6.659 -14.767 1.00 95.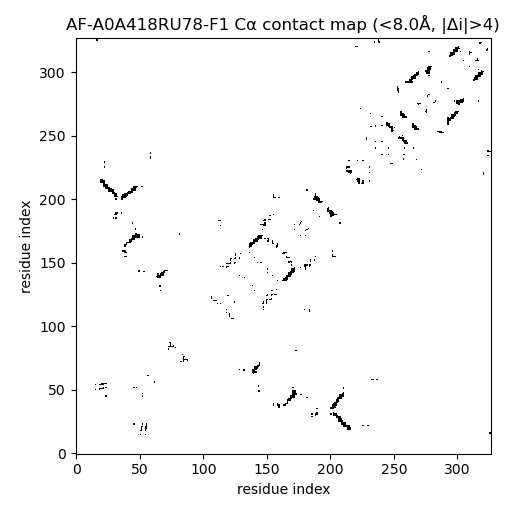19 324 ILE A O 1
ATOM 2554 N N . THR A 1 325 ? 7.704 4.874 -15.107 1.00 90.69 325 THR A N 1
ATOM 2555 C CA . THR A 1 325 ? 6.448 5.617 -14.970 1.00 90.69 325 THR A CA 1
ATOM 2556 C C . THR A 1 325 ? 6.272 6.121 -13.541 1.00 90.69 325 THR A C 1
ATOM 2558 O O . THR A 1 325 ? 6.392 5.362 -12.582 1.00 90.69 325 THR A O 1
ATOM 2561 N N . ARG A 1 326 ? 5.915 7.399 -13.402 1.00 88.88 326 ARG A N 1
ATOM 2562 C CA . ARG A 1 326 ? 5.464 7.981 -12.136 1.00 88.88 326 ARG A CA 1
ATOM 2563 C C . ARG A 1 326 ? 3.939 7.955 -12.134 1.00 88.88 326 ARG A C 1
ATOM 2565 O O . ARG A 1 326 ? 3.311 8.670 -12.912 1.00 88.88 326 ARG A O 1
ATOM 2572 N N . PHE A 1 327 ? 3.366 7.059 -11.344 1.00 81.69 327 PHE A N 1
ATOM 2573 C CA . PHE A 1 327 ? 1.928 7.012 -11.061 1.00 81.69 327 PHE A CA 1
ATOM 2574 C C . PHE A 1 327 ? 1.617 7.936 -9.906 1.00 81.69 327 PHE A C 1
ATOM 2576 O O . PHE A 1 327 ? 2.568 8.199 -9.139 1.00 81.69 327 PHE A O 1
#

Nearest PDB structures (foldseek):
  6k0w-assembly2_C  TM=4.775E-01  e=3.335E-10  Helicobacter pylori 26695
  6k0w-assembly1_B  TM=4.669E-01  e=2.465E-08  Helicobacter pylori 26695
  7dsu-assembly1_A  TM=5.054E-01  e=3.684E-07  Mycoplasmopsis bovis
  4zcf-assembly1_B  TM=4.524E-01  e=5.691E-05  Escherichia coli
  6wdv-assembly1_A  TM=2.865E-01  e=3.211E+00  Danio rerio

Sequence (327 aa):
MPTLTWVGKDKVVNHHQDVPFKVLRPESHFDAPEGSPVNSTGNRIIHGDNLEALKSLLPEFEGKVNCIYIDPPYNTGNEGWAYNDAVVQYYVPPQDGKLASDNWMDITLSGSFTSFITEKNVEILDRIINWLTLENSNAIILDSFAGSGTTAHAVLKLNTQDGGNRRFILIEMEDYADTITAERVRRVISGYGEGTKKVAGLGGSFDYYTIGEAIFNPDDTLNEAVGIEVIRHYVAYSEGIPNADQTPQDNTYTPYLMGLNSDTAWLFYYEPNEVTCLDLDFLNTLKFGAAKPGTAIIYADKCLLTKEFMTQYGIIFKKIPRDITRF

pLDDT: mean 87.83, std 13.52, range [43.06, 98.75]

Foldseek 3Di:
DDDDDDPCPVVVVCVLLVAFAFEWAFDDKDFAPPPADDAAEAAEEEAADLSNVVSNCCLPCPVQAQAEDEDDDEDPPDPPDPDDRPDDDDDDDDDPDDDPDCLCVPQDPDDDDQVQVPDDRLVVLLVVVCVSCVPPLQHEYEYSDCRQVSNLLSNLVNCLVPVGHYHYYYYDHDPCSVVRNVVSNSCQQHWDDDDPPTDHHSTYMYTYIYTHDGQADPVRAGDCVVPDQVNLSLLCVLVVPPPVFADDCPDPWHSQFGGDDQAETEGEPDDPPDFFEADPVVVVRGGDPPDDHQAYEYEGQYYPDDPVRCVVRRYHYDHPPVRRDRD